Protein AF-A0A933NFA9-F1 (afdb_monomer)

Secondary structure (DSSP, 8-state):
-PPPPPPPPPP---PPPPPPPP------PPPTHHHHHHHHHHHHHHHHHHHHHTTS--S-HHHHHHHHHHHHHHHHHHHHHHHHHHHHHHHHHHHTT-TTHHHHHHHHHHHHHHHHHHHHHHHHHHHHHGGGGGGGGTSS--S-----SSHHHHHHHHHHHHHHHHTTSS---HHHHHHHHHHHHHHHHHHT-S-HHHHHHHHHHHHHHHHHHHHHHHHHHHHHHHT-------HHHHHHHHHTTS-SS-PPPTTT-TT-GGGEEE-SSTT-EEETTTEE----

Structure (mmCIF, N/CA/C/O backbone):
data_AF-A0A933NFA9-F1
#
_entry.id   AF-A0A933NFA9-F1
#
loop_
_atom_site.group_PDB
_atom_site.id
_atom_site.type_symbol
_atom_site.label_atom_id
_atom_site.label_alt_id
_atom_site.label_comp_id
_atom_site.label_asym_id
_atom_site.label_entity_id
_atom_site.label_seq_id
_atom_site.pdbx_PDB_ins_code
_atom_site.Cartn_x
_atom_site.Cartn_y
_atom_site.Cartn_z
_atom_site.occupancy
_atom_site.B_iso_or_equiv
_atom_site.auth_seq_id
_atom_site.auth_comp_id
_atom_site.auth_asym_id
_atom_site.auth_atom_id
_atom_site.pdbx_PDB_model_num
ATOM 1 N N . MET A 1 1 ? 54.898 14.656 -119.252 1.00 46.53 1 MET A N 1
ATOM 2 C CA . MET A 1 1 ? 53.783 15.535 -118.846 1.00 46.53 1 MET A CA 1
ATOM 3 C C . MET A 1 1 ? 52.728 14.610 -118.291 1.00 46.53 1 MET A C 1
ATOM 5 O O . MET A 1 1 ? 52.046 13.959 -119.070 1.00 46.53 1 MET A O 1
ATOM 9 N N . ASP A 1 2 ? 52.704 14.464 -116.972 1.00 43.00 2 ASP A N 1
ATOM 10 C CA . ASP A 1 2 ? 51.826 13.504 -116.308 1.00 43.00 2 ASP A CA 1
ATOM 11 C C . ASP A 1 2 ? 50.454 14.140 -116.039 1.00 43.00 2 ASP A C 1
ATOM 13 O O . ASP A 1 2 ? 50.391 15.330 -115.708 1.00 43.00 2 ASP A O 1
ATOM 17 N N . PRO A 1 3 ? 49.348 13.395 -116.210 1.00 61.38 3 PRO A N 1
ATOM 18 C CA . PRO A 1 3 ? 48.008 13.933 -116.031 1.00 61.38 3 PRO A CA 1
ATOM 19 C C . PRO A 1 3 ? 47.692 14.131 -114.543 1.00 61.38 3 PRO A C 1
ATOM 21 O O . PRO A 1 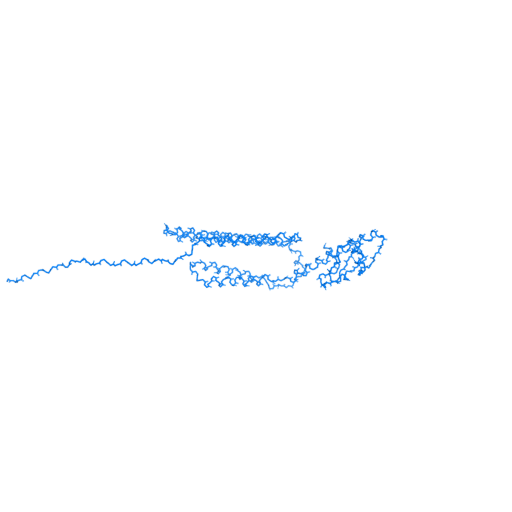3 ? 47.759 13.205 -113.737 1.00 61.38 3 PRO A O 1
ATOM 24 N N . VAL A 1 4 ? 47.318 15.362 -114.191 1.00 65.62 4 VAL A N 1
ATOM 25 C CA . VAL A 1 4 ? 46.834 15.747 -112.860 1.00 65.62 4 VAL A CA 1
ATOM 26 C C . VAL A 1 4 ? 45.446 15.139 -112.640 1.00 65.62 4 VAL A C 1
ATOM 28 O O . VAL A 1 4 ? 44.505 15.440 -113.374 1.00 65.62 4 VAL A O 1
ATOM 31 N N . ALA A 1 5 ? 45.327 14.271 -111.634 1.00 66.62 5 ALA A N 1
ATOM 32 C CA . ALA A 1 5 ? 44.065 13.662 -111.227 1.00 66.62 5 ALA A CA 1
ATOM 33 C C . ALA A 1 5 ? 43.120 14.700 -110.577 1.00 66.62 5 ALA A C 1
ATOM 35 O O . ALA A 1 5 ? 43.588 15.580 -109.848 1.00 66.62 5 ALA A O 1
ATOM 36 N N . PRO A 1 6 ? 41.797 14.614 -110.812 1.00 64.75 6 PRO A N 1
ATOM 37 C CA . PRO A 1 6 ? 40.830 15.553 -110.253 1.00 64.75 6 PRO A CA 1
ATOM 38 C C . PRO A 1 6 ? 40.635 15.337 -108.745 1.00 64.75 6 PRO A C 1
ATOM 40 O O . PRO A 1 6 ? 40.510 14.210 -108.271 1.00 64.75 6 PRO A O 1
ATOM 43 N N . ALA A 1 7 ? 40.603 16.443 -107.999 1.00 66.81 7 ALA A N 1
ATOM 44 C CA . ALA A 1 7 ? 40.438 16.463 -106.550 1.00 66.81 7 ALA A CA 1
ATOM 45 C C . ALA A 1 7 ? 39.035 15.996 -106.118 1.00 66.81 7 ALA A C 1
ATOM 47 O O . ALA A 1 7 ? 38.023 16.497 -106.612 1.00 66.81 7 ALA A O 1
ATOM 48 N N . GLU A 1 8 ? 38.988 15.070 -105.158 1.00 67.00 8 GLU A N 1
ATOM 49 C CA . GLU A 1 8 ? 37.753 14.599 -104.527 1.00 67.00 8 GLU A CA 1
ATOM 50 C C . GLU A 1 8 ? 37.075 15.702 -103.685 1.00 67.00 8 GLU A C 1
ATOM 52 O O . GLU A 1 8 ? 37.744 16.409 -102.920 1.00 67.00 8 GLU A O 1
ATOM 57 N N . PRO A 1 9 ? 35.739 15.848 -103.765 1.00 68.81 9 PRO A N 1
ATOM 58 C CA . PRO A 1 9 ? 34.995 16.788 -102.935 1.00 68.81 9 PRO A CA 1
ATOM 59 C C . PRO A 1 9 ? 34.871 16.296 -101.483 1.00 68.81 9 PRO A C 1
ATOM 61 O O . PRO A 1 9 ? 34.444 15.174 -101.212 1.00 68.81 9 PRO A O 1
ATOM 64 N N . LYS A 1 10 ? 35.201 17.177 -100.526 1.00 64.75 10 LYS A N 1
ATOM 65 C CA . LYS A 1 10 ? 35.044 16.934 -99.082 1.00 64.75 10 LYS A CA 1
ATOM 66 C C . LYS A 1 10 ? 33.566 16.714 -98.707 1.00 64.75 10 LYS A C 1
ATOM 68 O O . LYS A 1 10 ? 32.737 17.560 -99.045 1.00 64.75 10 LYS A O 1
ATOM 73 N N . PRO A 1 11 ? 33.231 15.665 -97.933 1.00 61.06 11 PRO A N 1
ATOM 74 C CA . PRO A 1 11 ? 31.869 15.435 -97.466 1.00 61.06 11 PRO A CA 1
ATOM 75 C C . PRO A 1 11 ? 31.457 16.478 -96.414 1.00 61.06 11 PRO A C 1
ATOM 77 O O . PRO A 1 11 ? 32.121 16.664 -95.392 1.00 61.06 11 PRO A O 1
ATOM 80 N N . SER A 1 12 ? 30.334 17.155 -96.656 1.00 61.06 12 SER A N 1
ATOM 81 C CA . SER A 1 12 ? 29.688 18.071 -95.715 1.00 61.06 12 SER A CA 1
ATOM 82 C C . SER A 1 12 ? 29.035 17.284 -94.573 1.00 61.06 12 SER A C 1
ATOM 84 O O . SER A 1 12 ? 27.956 16.711 -94.725 1.00 61.06 12 SER A O 1
ATOM 86 N N . GLY A 1 13 ? 29.708 17.236 -93.422 1.00 56.34 13 GLY A N 1
ATOM 87 C CA . GLY A 1 13 ? 29.230 16.563 -92.216 1.00 56.34 13 GLY A CA 1
ATOM 88 C C . GLY A 1 13 ? 28.161 17.366 -91.477 1.00 56.34 13 GLY A C 1
ATOM 89 O O . GLY A 1 13 ? 28.482 18.158 -90.594 1.00 56.34 13 GLY A O 1
ATOM 90 N N . HIS A 1 14 ? 26.889 17.126 -91.789 1.00 58.56 14 HIS A N 1
ATOM 91 C CA . HIS A 1 14 ? 25.757 17.454 -90.917 1.00 58.56 14 HIS A CA 1
ATOM 92 C C . HIS A 1 14 ? 24.973 16.171 -90.637 1.00 58.56 14 HIS A C 1
ATOM 94 O O . HIS A 1 14 ? 24.072 15.789 -91.376 1.00 58.56 14 HIS A O 1
ATOM 100 N N . GLY A 1 15 ? 25.381 15.471 -89.575 1.00 70.06 15 GLY A N 1
ATOM 101 C CA . GLY A 1 15 ? 24.633 14.337 -89.043 1.00 70.06 15 GLY A CA 1
ATOM 102 C C . GLY A 1 15 ? 23.348 14.804 -88.341 1.00 70.06 15 GLY A C 1
ATOM 103 O O . GLY A 1 15 ? 23.328 15.902 -87.778 1.00 70.06 15 GLY A O 1
ATOM 104 N N . PRO A 1 16 ? 22.274 13.997 -88.364 1.00 72.06 16 PRO A N 1
ATOM 105 C CA . PRO A 1 16 ? 21.002 14.347 -87.744 1.00 72.06 16 PRO A CA 1
ATOM 106 C C . PRO A 1 16 ? 21.140 14.494 -86.216 1.00 72.06 16 PRO A C 1
ATOM 108 O O . PRO A 1 16 ? 21.909 13.756 -85.593 1.00 72.06 16 PRO A O 1
ATOM 111 N N . PRO A 1 17 ? 20.398 15.426 -85.588 1.00 69.25 17 PRO A N 1
ATOM 112 C CA . PRO A 1 17 ? 20.471 15.655 -84.151 1.00 69.25 17 PRO A CA 1
ATOM 113 C C . PRO A 1 17 ? 20.031 14.401 -83.388 1.00 69.25 17 PRO A C 1
ATOM 115 O O . PRO A 1 17 ? 18.912 13.915 -83.544 1.00 69.25 17 PRO A O 1
ATOM 118 N N . THR A 1 18 ? 20.918 13.878 -82.543 1.00 73.88 18 THR A N 1
ATOM 119 C CA . THR A 1 18 ? 20.626 12.729 -81.682 1.00 73.88 18 THR A CA 1
ATOM 120 C C . THR A 1 18 ? 19.510 13.071 -80.685 1.00 73.88 18 THR A C 1
ATOM 122 O O . THR A 1 18 ? 19.574 14.136 -80.057 1.00 73.88 18 THR A O 1
ATOM 125 N N . PRO A 1 19 ? 18.510 12.192 -80.490 1.00 69.94 19 PRO A N 1
ATOM 126 C CA . PRO A 1 19 ? 17.401 12.443 -79.577 1.00 69.94 19 PRO A CA 1
ATOM 127 C C . PRO A 1 19 ? 17.905 12.596 -78.137 1.00 69.94 19 PRO A C 1
ATOM 129 O O . PRO A 1 19 ? 18.641 11.752 -77.622 1.00 69.94 19 PRO A O 1
ATOM 132 N N . LYS A 1 20 ? 17.509 13.696 -77.481 1.00 71.38 20 LYS A N 1
ATOM 133 C CA . LYS A 1 20 ? 17.811 13.941 -76.064 1.00 71.38 20 LYS A CA 1
ATOM 134 C C . LYS A 1 20 ? 17.232 12.799 -75.214 1.00 71.38 20 LYS A C 1
ATOM 136 O O . LYS A 1 20 ? 16.055 12.476 -75.381 1.00 71.38 20 LYS A O 1
ATOM 141 N N . PRO A 1 21 ? 18.016 12.209 -74.293 1.00 72.50 21 PRO A N 1
ATOM 142 C CA . PRO A 1 21 ? 17.531 11.130 -73.443 1.00 72.50 21 PRO A CA 1
ATOM 143 C C . PRO A 1 21 ? 16.378 11.619 -72.550 1.00 72.50 21 PRO A C 1
ATOM 145 O O . PRO A 1 21 ? 16.394 12.773 -72.105 1.00 72.50 21 PRO A O 1
ATOM 148 N N . PRO A 1 22 ? 15.379 10.762 -72.270 1.00 67.62 22 PRO A N 1
ATOM 149 C CA . PRO A 1 22 ? 14.235 11.129 -71.450 1.00 67.62 22 PRO A CA 1
ATOM 150 C C . PRO A 1 22 ? 14.693 11.511 -70.040 1.00 67.62 22 PRO A C 1
ATOM 152 O O . PRO A 1 22 ? 15.444 10.785 -69.384 1.00 67.62 22 PRO A O 1
ATOM 155 N N . VAL A 1 23 ? 14.226 12.671 -69.575 1.00 71.69 23 VAL A N 1
ATOM 156 C CA . VAL A 1 23 ? 14.456 13.162 -68.216 1.00 71.69 23 VAL A CA 1
ATOM 157 C C . VAL A 1 23 ? 13.803 12.176 -67.248 1.00 71.69 23 VAL A C 1
ATOM 159 O O . VAL A 1 23 ? 12.582 12.124 -67.128 1.00 71.69 23 VAL A O 1
ATOM 162 N N . ARG A 1 24 ? 14.622 11.357 -66.578 1.00 56.59 24 ARG A N 1
ATOM 163 C CA . ARG A 1 24 ? 14.181 10.443 -65.517 1.00 56.59 24 ARG A CA 1
ATOM 164 C C . ARG A 1 24 ? 13.560 11.273 -64.390 1.00 56.59 24 ARG A C 1
ATOM 166 O O . ARG A 1 24 ? 14.277 11.922 -63.631 1.00 56.59 24 ARG A O 1
ATOM 173 N N . SER A 1 25 ? 12.235 11.242 -64.271 1.00 63.16 25 SER A N 1
ATOM 174 C CA . SER A 1 25 ? 11.530 11.694 -63.073 1.00 63.16 25 SER A CA 1
ATOM 175 C C . SER A 1 25 ? 11.968 10.802 -61.911 1.00 63.16 25 SER A C 1
ATOM 177 O O . SER A 1 25 ? 11.643 9.615 -61.875 1.00 63.16 25 SER A O 1
ATOM 179 N N . GLY A 1 26 ? 12.787 11.352 -61.013 1.00 62.91 26 GLY A N 1
ATOM 180 C CA . GLY A 1 26 ? 13.272 10.641 -59.834 1.00 62.91 26 GLY A CA 1
ATOM 181 C C . GLY A 1 26 ? 12.118 10.166 -58.941 1.00 62.91 26 GLY A C 1
ATOM 182 O O . GLY A 1 26 ? 11.038 10.763 -58.976 1.00 62.91 26 GLY A O 1
ATOM 183 N N . PRO A 1 27 ? 12.328 9.096 -58.153 1.00 53.72 27 PRO A N 1
ATOM 184 C CA . PRO A 1 27 ? 11.304 8.536 -57.279 1.00 53.72 27 PRO A CA 1
ATOM 185 C C . PRO A 1 27 ? 10.760 9.629 -56.359 1.00 53.72 27 PRO A C 1
ATOM 187 O O . PRO A 1 27 ? 11.531 10.352 -55.725 1.00 53.72 27 PRO A O 1
ATOM 190 N N . GLY A 1 28 ? 9.431 9.766 -56.331 1.00 55.41 28 GLY A N 1
ATOM 191 C CA . GLY A 1 28 ? 8.715 10.737 -55.511 1.00 55.41 28 GLY A CA 1
ATOM 192 C C . GLY A 1 28 ? 9.030 10.525 -54.036 1.00 55.41 28 GLY A C 1
ATOM 193 O O . GLY A 1 28 ? 8.391 9.720 -53.365 1.00 55.41 28 GLY A O 1
ATOM 194 N N . GLY A 1 29 ? 10.052 11.227 -53.548 1.00 58.88 29 GLY A N 1
ATOM 195 C CA . GLY A 1 29 ? 10.434 11.222 -52.148 1.00 58.88 29 GLY A CA 1
ATOM 196 C C . GLY A 1 29 ? 9.268 11.714 -51.303 1.00 58.88 29 GLY A C 1
ATOM 197 O O . GLY A 1 29 ? 8.664 12.747 -51.600 1.00 58.88 29 GLY A O 1
ATOM 198 N N . MET A 1 30 ? 8.951 10.960 -50.255 1.00 59.38 30 MET A N 1
ATOM 199 C CA . MET A 1 30 ? 7.909 11.311 -49.300 1.00 59.38 30 MET A CA 1
ATOM 200 C C . MET A 1 30 ? 8.148 12.749 -48.795 1.00 59.38 30 MET A C 1
ATOM 202 O O . MET A 1 30 ? 9.282 13.078 -48.427 1.00 59.38 30 MET A O 1
ATOM 206 N N . PRO A 1 31 ? 7.139 13.642 -48.800 1.00 73.31 31 PRO A N 1
ATOM 207 C CA . PRO A 1 31 ? 7.370 15.037 -48.463 1.00 73.31 31 PRO A CA 1
ATOM 208 C C . PRO A 1 31 ? 7.790 15.142 -46.996 1.00 73.31 31 PRO A C 1
ATOM 210 O O . PRO A 1 31 ? 6.994 14.857 -46.105 1.00 73.31 31 PRO A O 1
ATOM 213 N N . TRP A 1 32 ? 9.017 15.602 -46.743 1.00 64.50 32 TRP A N 1
ATOM 214 C CA . TRP A 1 32 ? 9.630 15.785 -45.415 1.00 64.50 32 TRP A CA 1
ATOM 215 C C . TRP A 1 32 ? 8.748 16.498 -44.378 1.00 64.50 32 TRP A C 1
ATOM 217 O O . TRP A 1 32 ? 8.927 16.319 -43.176 1.00 64.50 32 TRP A O 1
ATOM 227 N N . ARG A 1 33 ? 7.752 17.266 -44.834 1.00 70.44 33 ARG A N 1
ATOM 228 C CA . ARG A 1 33 ? 6.737 17.895 -43.981 1.00 70.44 33 ARG A CA 1
ATOM 229 C C . ARG A 1 33 ? 5.960 16.864 -43.150 1.00 70.44 33 ARG A C 1
ATOM 231 O O . ARG A 1 33 ? 5.641 17.153 -42.005 1.00 70.44 33 ARG A O 1
ATOM 238 N N . TRP A 1 34 ? 5.718 15.662 -43.674 1.00 74.44 34 TRP A N 1
ATOM 239 C CA . TRP A 1 34 ? 4.998 14.597 -42.965 1.00 74.44 34 TRP A CA 1
ATOM 240 C C . TRP A 1 34 ? 5.790 14.002 -41.796 1.00 74.44 34 TRP A C 1
ATOM 242 O O . TRP A 1 34 ? 5.206 13.734 -40.749 1.00 74.44 34 TRP A O 1
ATOM 252 N N . LEU A 1 35 ? 7.117 13.868 -41.923 1.00 73.81 35 LEU A N 1
ATOM 253 C CA . LEU A 1 35 ? 7.967 13.404 -40.818 1.00 73.81 35 LEU A CA 1
ATOM 254 C C . LEU A 1 35 ? 7.964 14.385 -39.638 1.00 73.81 35 LEU A C 1
ATOM 256 O O . LEU A 1 35 ? 7.940 13.951 -38.489 1.00 73.81 35 LEU A O 1
ATOM 260 N N . GLY A 1 36 ? 7.932 15.694 -39.911 1.00 77.81 36 GLY A N 1
ATOM 261 C CA . GLY A 1 36 ? 7.840 16.715 -38.863 1.00 77.81 36 GLY A CA 1
ATOM 262 C C . GLY A 1 36 ? 6.542 16.620 -38.055 1.00 77.81 36 GLY A C 1
ATOM 263 O O . GLY A 1 36 ? 6.576 16.659 -36.827 1.00 77.81 36 GLY A O 1
ATOM 264 N N . TRP A 1 37 ? 5.405 16.424 -38.730 1.00 76.88 37 TRP A N 1
ATOM 265 C CA . TRP A 1 37 ? 4.106 16.252 -38.067 1.00 76.88 37 TRP A CA 1
ATOM 266 C C . TRP A 1 37 ? 4.025 14.962 -37.248 1.00 76.88 37 TRP A C 1
ATOM 268 O O . TRP A 1 37 ? 3.514 14.987 -36.129 1.00 76.88 37 TRP A O 1
ATOM 278 N N . LEU A 1 38 ? 4.570 13.854 -37.759 1.00 73.31 38 LEU A N 1
ATOM 279 C CA . LEU A 1 38 ? 4.609 12.586 -37.027 1.00 73.31 38 LEU A CA 1
ATOM 280 C C . LEU A 1 38 ? 5.444 12.705 -35.740 1.00 73.31 38 LEU A C 1
ATOM 282 O O . LEU A 1 38 ? 5.046 12.200 -34.692 1.00 73.31 38 LEU A O 1
ATOM 286 N N . TRP A 1 39 ? 6.574 13.415 -35.803 1.00 77.88 39 TRP A N 1
ATOM 287 C CA . TRP A 1 39 ? 7.438 13.641 -34.645 1.00 77.88 39 TRP A CA 1
ATOM 288 C C . TRP A 1 39 ? 6.776 14.551 -33.601 1.00 77.88 39 TRP A C 1
ATOM 290 O O . TRP A 1 39 ? 6.804 14.244 -32.411 1.00 77.88 39 TRP A O 1
ATOM 300 N N . LEU A 1 40 ? 6.105 15.622 -34.038 1.00 77.31 40 LEU A N 1
ATOM 301 C CA . LEU A 1 40 ? 5.343 16.503 -33.148 1.00 77.31 40 LEU A CA 1
ATOM 302 C C . LEU A 1 40 ? 4.219 15.745 -32.424 1.00 77.31 40 LEU A C 1
ATOM 304 O O . LEU A 1 40 ? 4.052 15.903 -31.217 1.00 77.31 40 LEU A O 1
ATOM 308 N N . LEU A 1 41 ? 3.487 14.882 -33.136 1.00 73.25 41 LEU A N 1
ATOM 309 C CA . LEU A 1 41 ? 2.452 14.033 -32.538 1.00 73.25 41 LEU A CA 1
ATOM 310 C C . LEU A 1 41 ? 3.034 13.051 -31.516 1.00 73.25 41 LEU A C 1
ATOM 312 O O . LEU A 1 41 ? 2.439 12.869 -30.456 1.00 73.25 41 LEU A O 1
ATOM 316 N N . LEU A 1 42 ? 4.207 12.468 -31.788 1.00 77.69 42 LEU A N 1
ATOM 317 C CA . LEU A 1 42 ? 4.902 11.591 -30.842 1.00 77.69 42 LEU A CA 1
ATOM 318 C C . LEU A 1 42 ? 5.271 12.340 -29.551 1.00 77.69 42 LEU A C 1
ATOM 320 O O . LEU A 1 42 ? 5.013 11.839 -28.459 1.00 77.69 42 LEU A O 1
ATOM 324 N N . VAL A 1 43 ? 5.816 13.557 -29.663 1.00 76.00 43 VAL A N 1
ATOM 325 C CA . VAL A 1 43 ? 6.152 14.394 -28.499 1.00 76.00 43 VAL A CA 1
ATOM 326 C C . VAL A 1 43 ? 4.903 14.754 -27.703 1.00 76.00 43 VAL A C 1
ATOM 328 O O . VAL A 1 43 ? 4.898 14.596 -26.484 1.00 76.00 43 VAL A O 1
ATOM 331 N N . ILE A 1 44 ? 3.825 15.173 -28.370 1.00 73.00 44 ILE A N 1
ATOM 332 C CA . ILE A 1 44 ? 2.553 15.489 -27.705 1.00 73.00 44 ILE A CA 1
ATOM 333 C C . ILE A 1 44 ? 1.996 14.255 -26.988 1.00 73.00 44 ILE A C 1
ATOM 335 O O . ILE A 1 44 ? 1.511 14.375 -25.867 1.00 73.00 44 ILE A O 1
ATOM 339 N N . PHE A 1 45 ? 2.091 13.068 -27.588 1.00 72.31 45 PHE A N 1
ATOM 340 C CA . PHE A 1 45 ? 1.590 11.836 -26.981 1.00 72.31 45 PHE A CA 1
ATOM 341 C C . PHE A 1 45 ? 2.419 11.410 -25.760 1.00 72.31 45 PHE A C 1
ATOM 343 O O . PHE A 1 45 ? 1.850 11.048 -24.732 1.00 72.31 45 PHE A O 1
ATOM 350 N N . VAL A 1 46 ? 3.751 11.511 -25.832 1.00 73.56 46 VAL A N 1
ATOM 351 C CA . VAL A 1 46 ? 4.654 11.182 -24.714 1.00 73.56 46 VAL A CA 1
ATOM 352 C C . VAL A 1 46 ? 4.494 12.182 -23.564 1.00 73.56 46 VAL A C 1
ATOM 354 O O . VAL A 1 46 ? 4.330 11.777 -22.413 1.00 73.56 46 VAL A O 1
ATOM 357 N N . VAL A 1 47 ? 4.479 13.483 -23.862 1.00 71.44 47 VAL A N 1
ATOM 358 C CA . VAL A 1 47 ? 4.343 14.542 -22.848 1.00 71.44 47 VAL A CA 1
ATOM 359 C C . VAL A 1 47 ? 2.926 14.566 -22.266 1.00 71.44 47 VAL A C 1
ATOM 361 O O . VAL A 1 47 ? 2.753 14.600 -21.047 1.00 71.44 47 VAL A O 1
ATOM 364 N N . GLY A 1 48 ? 1.901 14.481 -23.115 1.00 69.25 48 GLY A N 1
ATOM 365 C CA . GLY A 1 48 ? 0.497 14.474 -22.704 1.00 69.25 48 GLY A CA 1
ATOM 366 C C . GLY A 1 48 ? 0.099 13.213 -21.932 1.00 69.25 48 GLY A C 1
ATOM 367 O O . GLY A 1 48 ? -0.639 13.303 -20.950 1.00 69.25 48 GLY A O 1
ATOM 368 N N . GLY A 1 49 ? 0.625 12.046 -22.320 1.00 67.75 49 GLY A N 1
ATOM 369 C CA . GLY A 1 49 ? 0.424 10.789 -21.596 1.00 67.75 49 GLY A CA 1
ATOM 370 C C . GLY A 1 49 ? 1.054 10.805 -20.202 1.00 67.75 49 GLY A C 1
ATOM 371 O O . GLY A 1 49 ? 0.423 10.365 -19.241 1.00 67.75 49 GLY A O 1
ATOM 372 N N . GLY A 1 50 ? 2.253 11.386 -20.067 1.00 58.22 50 GLY A N 1
ATOM 373 C CA . GLY A 1 50 ? 2.918 11.566 -18.773 1.00 58.22 50 GLY A CA 1
ATOM 374 C C . GLY A 1 50 ? 2.142 12.477 -17.822 1.00 58.22 50 GLY A C 1
ATOM 375 O O . GLY A 1 50 ? 1.922 12.120 -16.666 1.00 58.22 50 GLY A O 1
ATOM 376 N N . LEU A 1 51 ? 1.653 13.616 -18.321 1.00 56.66 51 LEU A N 1
ATOM 377 C CA . LEU A 1 51 ? 0.884 14.582 -17.526 1.00 56.66 51 LEU A CA 1
ATOM 378 C C . LEU A 1 51 ? -0.445 14.010 -17.012 1.00 56.66 51 LEU A C 1
ATOM 380 O O . LEU A 1 51 ? -0.847 14.314 -15.890 1.00 56.66 51 LEU A O 1
ATOM 384 N N . ARG A 1 52 ? -1.112 13.148 -17.789 1.00 58.62 52 ARG A N 1
ATOM 385 C CA . ARG A 1 52 ? -2.399 12.554 -17.389 1.00 58.62 52 ARG A CA 1
ATOM 386 C C . ARG A 1 52 ? -2.253 11.530 -16.260 1.00 58.62 52 ARG A C 1
ATOM 388 O O . ARG A 1 52 ? -3.133 11.444 -15.412 1.00 58.62 52 ARG A O 1
ATOM 395 N N . CYS A 1 53 ? -1.127 10.820 -16.191 1.00 52.28 53 CYS A N 1
ATOM 396 C CA . CYS A 1 53 ? -0.827 9.904 -15.085 1.00 52.28 53 CYS A CA 1
ATOM 397 C C . CYS A 1 53 ? -0.512 10.625 -13.761 1.00 52.28 53 CYS A C 1
ATOM 399 O O . CYS A 1 53 ? -0.691 10.031 -12.700 1.00 52.28 53 CYS A O 1
ATOM 401 N N . MET A 1 54 ? -0.092 11.896 -13.798 1.00 53.94 54 MET A N 1
ATOM 402 C CA . MET A 1 54 ? 0.204 12.680 -12.589 1.00 53.94 54 MET A CA 1
ATOM 403 C C . MET A 1 54 ? -1.048 13.228 -11.882 1.00 53.94 54 MET A C 1
ATOM 405 O O . MET A 1 54 ? -0.964 13.657 -10.734 1.00 53.94 54 MET A O 1
ATOM 409 N N . GLY A 1 55 ? -2.216 13.215 -12.534 1.00 49.34 55 GLY A N 1
ATOM 410 C CA . GLY A 1 55 ? -3.437 13.817 -11.989 1.00 49.34 55 GLY A CA 1
ATOM 411 C C . GLY A 1 55 ? -4.113 13.034 -10.858 1.00 49.34 55 GLY A C 1
ATOM 412 O O . GLY A 1 55 ? -4.888 13.624 -10.111 1.00 49.34 55 GLY A O 1
ATOM 413 N N . GLU A 1 56 ? -3.832 11.735 -10.701 1.00 48.19 56 GLU A N 1
ATOM 414 C CA . GLU A 1 56 ? -4.745 10.837 -9.969 1.00 48.19 56 GLU A CA 1
ATOM 415 C C . GLU A 1 56 ? -4.155 10.138 -8.728 1.00 48.19 56 GLU A C 1
ATOM 417 O O . GLU A 1 56 ? -4.841 9.348 -8.084 1.00 48.19 56 GLU A O 1
ATOM 422 N N . ARG A 1 57 ? -2.908 10.423 -8.320 1.00 46.38 57 ARG A N 1
ATOM 423 C CA . ARG A 1 57 ? -2.341 9.878 -7.064 1.00 46.38 57 ARG A CA 1
ATOM 424 C C . ARG A 1 57 ? -1.445 10.884 -6.347 1.00 46.38 57 ARG A C 1
ATOM 426 O O . ARG A 1 57 ? -0.304 11.079 -6.739 1.00 46.38 57 ARG A O 1
ATOM 433 N N . ARG A 1 58 ? -1.949 11.482 -5.263 1.00 48.03 58 ARG A N 1
ATOM 434 C CA . ARG A 1 58 ? -1.265 12.525 -4.469 1.00 48.03 58 ARG A CA 1
ATOM 435 C C . ARG A 1 58 ? -0.560 12.052 -3.186 1.00 48.03 58 ARG A C 1
ATOM 437 O O . ARG A 1 58 ? -0.171 12.895 -2.390 1.00 48.03 58 ARG A O 1
ATOM 444 N N . GLU A 1 59 ? -0.363 10.752 -2.950 1.00 48.19 59 GLU A N 1
ATOM 445 C CA . GLU A 1 59 ? 0.073 10.281 -1.612 1.00 48.19 59 GLU A CA 1
ATOM 446 C C . GLU A 1 59 ? 1.450 9.588 -1.520 1.00 48.19 59 GLU A C 1
ATOM 448 O O . GLU A 1 59 ? 1.798 9.046 -0.469 1.00 48.19 59 GLU A O 1
ATOM 453 N N . HIS A 1 60 ? 2.306 9.633 -2.550 1.00 49.97 60 HIS A N 1
ATOM 454 C CA . HIS A 1 60 ? 3.659 9.046 -2.475 1.00 49.97 60 HIS A CA 1
ATOM 455 C C . HIS A 1 60 ? 4.771 10.007 -2.931 1.00 49.97 60 HIS A C 1
ATOM 457 O O . HIS A 1 60 ? 5.341 9.875 -4.002 1.00 49.97 60 HIS A O 1
ATOM 463 N N . VAL A 1 61 ? 5.168 10.909 -2.030 1.00 52.00 61 VAL A N 1
ATOM 464 C CA . VAL A 1 61 ? 6.165 11.984 -2.245 1.00 52.00 61 VAL A CA 1
ATOM 465 C C . VAL A 1 61 ? 7.557 11.491 -2.704 1.00 52.00 61 VAL A C 1
ATOM 467 O O . VAL A 1 61 ? 8.320 12.244 -3.298 1.00 52.00 61 VAL A O 1
ATOM 470 N N . ILE A 1 62 ? 7.910 10.219 -2.477 1.00 51.03 62 ILE A N 1
ATOM 471 C CA . ILE A 1 62 ? 9.246 9.684 -2.815 1.00 51.03 62 ILE A CA 1
ATOM 472 C C . ILE A 1 62 ? 9.328 9.184 -4.274 1.00 51.03 62 ILE A C 1
ATOM 474 O O . ILE A 1 62 ? 10.419 9.138 -4.839 1.00 51.03 62 ILE A O 1
ATOM 478 N N . SER A 1 63 ? 8.207 8.849 -4.929 1.00 57.31 63 SER A N 1
ATOM 479 C CA . SER A 1 63 ? 8.231 8.459 -6.353 1.00 57.31 63 SER A CA 1
ATOM 480 C C . SER A 1 63 ? 8.344 9.649 -7.299 1.00 57.31 63 SER A C 1
ATOM 482 O O . SER A 1 63 ? 8.832 9.491 -8.417 1.00 57.31 63 SER A O 1
ATOM 484 N N . ASP A 1 64 ? 7.939 10.834 -6.853 1.00 58.09 64 ASP A N 1
ATOM 485 C CA . ASP A 1 64 ? 7.730 11.969 -7.748 1.00 58.09 64 ASP A CA 1
ATOM 486 C C . ASP A 1 64 ? 9.054 12.604 -8.179 1.00 58.09 64 ASP A C 1
ATOM 488 O O . ASP A 1 64 ? 9.202 12.975 -9.339 1.00 58.09 64 ASP A O 1
ATOM 492 N N . ALA A 1 65 ? 10.059 12.637 -7.297 1.00 64.00 65 ALA A N 1
ATOM 493 C CA . ALA A 1 65 ? 11.390 13.150 -7.630 1.00 64.00 65 ALA A CA 1
ATOM 494 C C . ALA A 1 65 ? 12.132 12.243 -8.627 1.00 64.00 65 ALA A C 1
ATOM 496 O O . ALA A 1 65 ? 12.718 12.729 -9.592 1.00 64.00 65 ALA A O 1
ATOM 497 N N . VAL A 1 66 ? 12.065 10.920 -8.436 1.00 68.00 66 VAL A N 1
ATOM 498 C CA . VAL A 1 66 ? 12.684 9.948 -9.356 1.00 68.00 66 VAL A CA 1
ATOM 499 C C . VAL A 1 66 ? 11.972 9.967 -10.706 1.00 68.00 66 VAL A C 1
ATOM 501 O O . VAL A 1 66 ? 12.620 9.966 -11.752 1.00 68.00 66 VAL A O 1
ATOM 504 N N . PHE A 1 67 ? 10.640 10.039 -10.695 1.00 65.56 67 PHE A N 1
ATOM 505 C CA . PHE A 1 67 ? 9.856 10.122 -11.920 1.00 65.56 67 PHE A CA 1
ATOM 506 C C . PHE A 1 67 ? 10.112 11.438 -12.663 1.00 65.56 67 PHE A C 1
ATOM 508 O O . PHE A 1 67 ? 10.344 11.406 -13.868 1.00 65.56 67 PHE A O 1
ATOM 515 N N . ALA A 1 68 ? 10.167 12.574 -11.960 1.00 71.62 68 ALA A N 1
ATOM 516 C CA . ALA A 1 68 ? 10.498 13.874 -12.540 1.00 71.62 68 ALA A CA 1
ATOM 517 C C . ALA A 1 68 ? 11.916 13.903 -13.128 1.00 71.62 68 ALA A C 1
ATOM 519 O O . ALA A 1 68 ? 12.099 14.408 -14.235 1.00 71.62 68 ALA A O 1
ATOM 520 N N . ALA A 1 69 ? 12.902 13.309 -12.448 1.00 70.75 69 ALA A N 1
ATOM 521 C CA . ALA A 1 69 ? 14.267 13.198 -12.959 1.00 70.75 69 ALA A CA 1
ATOM 522 C C . ALA A 1 69 ? 14.331 12.339 -14.234 1.00 70.75 69 ALA A C 1
ATOM 524 O O . ALA A 1 69 ? 14.940 12.743 -15.226 1.00 70.75 69 ALA A O 1
ATOM 525 N N . MET A 1 70 ? 13.642 11.191 -14.257 1.00 74.69 70 MET A N 1
ATOM 526 C CA . MET A 1 70 ? 13.564 10.343 -15.452 1.00 74.69 70 MET A CA 1
ATOM 527 C C . MET A 1 70 ? 12.850 11.044 -16.612 1.00 74.69 70 MET A C 1
ATOM 529 O O . MET A 1 70 ? 13.331 11.007 -17.745 1.00 74.69 70 MET A O 1
ATOM 533 N N . PHE A 1 71 ? 11.724 11.709 -16.348 1.00 74.50 71 PHE A N 1
ATOM 534 C CA . PHE A 1 71 ? 10.973 12.429 -17.377 1.00 74.50 71 PHE A CA 1
ATOM 535 C C . PHE A 1 71 ? 11.764 13.625 -17.920 1.00 74.50 71 PHE A C 1
ATOM 537 O O . PHE A 1 71 ? 11.799 13.842 -19.132 1.00 74.50 71 PHE A O 1
ATOM 544 N N . GLY A 1 72 ? 12.457 14.355 -17.043 1.00 77.00 72 GLY A N 1
ATOM 545 C CA . GLY A 1 72 ? 13.363 15.439 -17.412 1.00 77.00 72 GLY A CA 1
ATOM 546 C C . GLY A 1 72 ? 14.494 14.959 -18.321 1.00 77.00 72 GLY A C 1
ATOM 547 O O . GLY A 1 72 ? 14.728 15.562 -19.367 1.00 77.00 72 GLY A O 1
ATOM 548 N N . ALA A 1 73 ? 15.128 13.829 -17.993 1.00 75.25 73 ALA A N 1
ATOM 549 C CA . ALA A 1 73 ? 16.175 13.231 -18.821 1.00 75.25 73 ALA A CA 1
ATOM 550 C C . ALA A 1 73 ? 15.658 12.799 -20.208 1.00 75.25 73 ALA A C 1
ATOM 552 O O . ALA A 1 73 ? 16.332 13.021 -21.216 1.00 75.25 73 ALA A O 1
ATOM 553 N N . ILE A 1 74 ? 14.444 12.240 -20.285 1.00 78.38 74 ILE A N 1
ATOM 554 C CA . ILE A 1 74 ? 13.812 11.857 -21.559 1.00 78.38 74 ILE A CA 1
ATOM 555 C C . ILE A 1 74 ? 13.514 13.095 -22.415 1.00 78.38 74 ILE A C 1
ATOM 557 O O . ILE A 1 74 ? 13.839 13.107 -23.604 1.00 78.38 74 ILE A O 1
ATOM 561 N N . ILE A 1 75 ? 12.937 14.149 -21.830 1.00 78.69 75 ILE A N 1
ATOM 562 C CA . ILE A 1 75 ? 12.638 15.399 -22.548 1.00 78.69 75 ILE A CA 1
ATOM 563 C C . ILE A 1 75 ? 13.932 16.064 -23.030 1.00 78.69 75 ILE A C 1
ATOM 565 O O . ILE A 1 75 ? 14.015 16.451 -24.196 1.00 78.69 75 ILE A O 1
ATOM 569 N N . ALA A 1 76 ? 14.958 16.149 -22.179 1.00 79.31 76 ALA A N 1
ATOM 570 C CA . ALA A 1 76 ? 16.264 16.686 -22.553 1.00 79.31 76 ALA A CA 1
ATOM 571 C C . ALA A 1 76 ? 16.889 15.894 -23.713 1.00 79.31 76 ALA A C 1
ATOM 573 O O . ALA A 1 76 ? 17.334 16.488 -24.697 1.00 79.31 76 ALA A O 1
ATOM 574 N N . GLY A 1 77 ? 16.840 14.559 -23.659 1.00 81.06 77 GLY A N 1
ATOM 575 C CA . GLY A 1 77 ? 17.313 13.694 -24.740 1.00 81.06 77 GLY A CA 1
ATOM 576 C C . GLY A 1 77 ? 16.570 13.918 -26.062 1.00 81.06 77 GLY A C 1
ATOM 577 O O . GLY A 1 77 ? 17.201 14.028 -27.116 1.00 81.06 77 GLY A O 1
ATOM 578 N N . LEU A 1 78 ? 15.240 14.054 -26.020 1.00 79.00 78 LEU A N 1
ATOM 579 C CA . LEU A 1 78 ? 14.424 14.346 -27.205 1.00 79.00 78 LEU A CA 1
ATOM 580 C C . LEU A 1 78 ? 14.720 15.734 -27.788 1.00 79.00 78 LEU A C 1
ATOM 582 O O . LEU A 1 78 ? 14.812 15.872 -29.010 1.00 79.00 78 LEU A O 1
ATOM 586 N N . LEU A 1 79 ? 14.918 16.748 -26.941 1.00 79.12 79 LEU A N 1
ATOM 587 C CA . LEU A 1 79 ? 15.290 18.095 -27.377 1.00 79.12 79 LEU A CA 1
ATOM 588 C C . LEU A 1 79 ? 16.662 18.101 -28.060 1.00 79.12 79 LEU A C 1
ATOM 590 O O . LEU A 1 79 ? 16.786 18.649 -29.158 1.00 79.12 79 LEU A O 1
ATOM 594 N N . ILE A 1 80 ? 17.661 17.428 -27.484 1.00 80.19 80 ILE A N 1
ATOM 595 C CA . ILE A 1 80 ? 18.999 17.296 -28.083 1.00 80.19 80 ILE A CA 1
ATOM 596 C C . ILE A 1 80 ? 18.916 16.597 -29.446 1.00 80.19 80 ILE A C 1
ATOM 598 O O . ILE A 1 80 ? 19.495 17.078 -30.424 1.00 80.19 80 ILE A O 1
ATOM 602 N N . LEU A 1 81 ? 18.154 15.503 -29.544 1.00 80.62 81 LEU A N 1
ATOM 603 C CA . LEU A 1 81 ? 17.971 14.780 -30.804 1.00 80.62 81 LEU A CA 1
ATOM 604 C C . LEU A 1 81 ? 17.303 15.662 -31.871 1.00 80.62 81 LEU A C 1
ATOM 606 O O . LEU A 1 81 ? 17.733 15.677 -33.026 1.00 80.62 81 LEU A O 1
ATOM 610 N N . SER A 1 82 ? 16.288 16.437 -31.485 1.00 79.94 82 SER A N 1
ATOM 611 C CA . SER A 1 82 ? 15.593 17.359 -32.390 1.00 79.94 82 SER A CA 1
ATOM 612 C C . SER A 1 82 ? 16.510 18.472 -32.910 1.00 79.94 82 SER A C 1
ATOM 614 O O . SER A 1 82 ? 16.520 18.758 -34.109 1.00 79.94 82 SER A O 1
ATOM 616 N N . ALA A 1 83 ? 17.355 19.036 -32.040 1.00 81.31 83 ALA A N 1
ATOM 617 C CA . ALA A 1 83 ? 18.329 20.055 -32.409 1.00 81.31 83 ALA A CA 1
ATOM 618 C C . ALA A 1 83 ? 19.381 19.493 -33.376 1.00 81.31 83 ALA A C 1
ATOM 620 O O . ALA A 1 83 ? 19.696 20.125 -34.386 1.00 81.31 83 ALA A O 1
ATOM 621 N N . ALA A 1 84 ? 19.873 18.275 -33.126 1.00 80.00 84 ALA A N 1
ATOM 622 C CA . ALA A 1 84 ? 20.822 17.602 -34.009 1.00 80.00 84 ALA A CA 1
ATOM 623 C C . ALA A 1 84 ? 20.239 17.359 -35.412 1.00 80.00 84 ALA A C 1
ATOM 625 O O . ALA A 1 84 ? 20.920 17.593 -36.415 1.00 80.00 84 ALA A O 1
ATOM 626 N N . LEU A 1 85 ? 18.966 16.957 -35.500 1.00 79.44 85 LEU A N 1
ATOM 627 C CA . LEU A 1 85 ? 18.270 16.780 -36.777 1.00 79.44 85 LEU A CA 1
ATOM 628 C C . LEU A 1 85 ? 18.116 18.106 -37.537 1.00 79.44 85 LEU A C 1
ATOM 630 O O . LEU A 1 85 ? 18.391 18.150 -38.738 1.00 79.44 85 LEU A O 1
ATOM 634 N N . LEU A 1 86 ? 17.742 19.194 -36.855 1.00 81.19 86 LEU A N 1
ATOM 635 C CA . LEU A 1 86 ? 17.633 20.525 -37.467 1.00 81.19 86 LEU A CA 1
ATOM 636 C C . LEU A 1 86 ? 18.983 21.032 -37.990 1.00 81.19 86 LEU A C 1
ATOM 638 O O . LEU A 1 86 ? 19.060 21.532 -39.116 1.00 81.19 86 LEU A O 1
ATOM 642 N N . ILE A 1 87 ? 20.058 20.845 -37.220 1.00 81.50 87 ILE A N 1
ATOM 643 C CA . ILE A 1 87 ? 21.423 21.190 -37.642 1.00 81.50 87 ILE A CA 1
ATOM 644 C C . ILE A 1 87 ? 21.826 20.362 -38.869 1.00 81.50 87 ILE A C 1
ATOM 646 O O . ILE A 1 87 ? 22.366 20.913 -39.829 1.00 81.50 87 ILE A O 1
ATOM 650 N N . GLY A 1 88 ? 21.514 19.062 -38.886 1.00 78.69 88 GLY A N 1
ATOM 651 C CA . GLY A 1 88 ? 21.751 18.193 -40.039 1.00 78.69 88 GLY A CA 1
ATOM 652 C C . GLY A 1 88 ? 21.029 18.678 -41.302 1.00 78.69 88 GLY A C 1
ATOM 653 O O . GLY A 1 88 ? 21.635 18.755 -42.376 1.00 78.69 88 GLY A O 1
ATOM 654 N N . GLN A 1 89 ? 19.764 19.089 -41.178 1.00 77.38 89 GLN A N 1
ATOM 655 C CA . GLN A 1 89 ? 18.998 19.643 -42.298 1.00 77.38 89 GLN A CA 1
ATOM 656 C C . GLN A 1 89 ? 19.588 20.966 -42.801 1.00 77.38 89 GLN A C 1
ATOM 658 O O . GLN A 1 89 ? 19.844 21.101 -44.002 1.00 77.38 89 GLN A O 1
ATOM 663 N N . ALA A 1 90 ? 19.900 21.905 -41.905 1.00 73.69 90 ALA A N 1
ATOM 664 C CA . ALA A 1 90 ? 20.540 23.170 -42.268 1.00 73.69 90 ALA A CA 1
ATOM 665 C C . ALA A 1 90 ? 21.892 22.945 -42.968 1.00 73.69 90 ALA A C 1
ATOM 667 O O . ALA A 1 90 ? 22.195 23.568 -43.990 1.00 73.69 90 ALA A O 1
ATOM 668 N N . ALA A 1 91 ? 22.679 21.985 -42.483 1.00 69.81 91 ALA A N 1
ATOM 669 C CA . ALA A 1 91 ? 23.957 21.637 -43.076 1.00 69.81 91 ALA A CA 1
ATOM 670 C C . ALA A 1 91 ? 23.826 21.013 -44.474 1.00 69.81 91 ALA A C 1
ATOM 672 O O . ALA A 1 91 ? 24.610 21.339 -45.367 1.00 69.81 91 ALA A O 1
ATOM 673 N N . THR A 1 92 ? 22.831 20.149 -44.709 1.00 73.75 92 THR A N 1
ATOM 674 C CA . THR A 1 92 ? 22.573 19.612 -46.061 1.00 73.75 92 THR A CA 1
ATOM 675 C C . THR A 1 92 ? 22.125 20.690 -47.048 1.00 73.75 92 THR A C 1
ATOM 677 O O . THR A 1 92 ? 22.507 20.627 -48.221 1.00 73.75 92 THR A O 1
ATOM 680 N N . ALA A 1 93 ? 21.396 21.712 -46.588 1.00 72.62 93 ALA A N 1
ATOM 681 C CA . ALA A 1 93 ? 21.046 22.875 -47.401 1.00 72.62 93 ALA A CA 1
ATOM 682 C C . ALA A 1 93 ? 22.284 23.726 -47.747 1.00 72.62 93 ALA A C 1
ATOM 684 O O . ALA A 1 93 ? 22.470 24.107 -48.905 1.00 72.62 93 ALA A O 1
ATOM 685 N N . LEU A 1 94 ? 23.179 23.951 -46.778 1.00 65.94 94 LEU A N 1
ATOM 686 C CA . LEU A 1 94 ? 24.438 24.687 -46.967 1.00 65.94 94 LEU A CA 1
ATOM 687 C C . LEU A 1 94 ? 25.443 23.944 -47.860 1.00 65.94 94 LEU A C 1
ATOM 689 O O . LEU A 1 94 ? 26.158 24.572 -48.644 1.00 65.94 94 LEU A O 1
ATOM 693 N N . ARG A 1 95 ? 25.463 22.606 -47.819 1.00 66.19 95 ARG A N 1
ATOM 694 C CA . ARG A 1 95 ? 26.368 21.770 -48.630 1.00 66.19 95 ARG A CA 1
ATOM 695 C C . ARG A 1 95 ? 26.180 21.961 -50.137 1.00 66.19 95 ARG A C 1
ATOM 697 O O . ARG A 1 95 ? 27.116 21.722 -50.892 1.00 66.19 95 ARG A O 1
ATOM 704 N N . ARG A 1 96 ? 25.004 22.418 -50.578 1.00 67.19 96 ARG A N 1
ATOM 705 C CA . ARG A 1 96 ? 24.731 22.710 -51.995 1.00 67.19 96 ARG A CA 1
ATOM 706 C C . ARG A 1 96 ? 2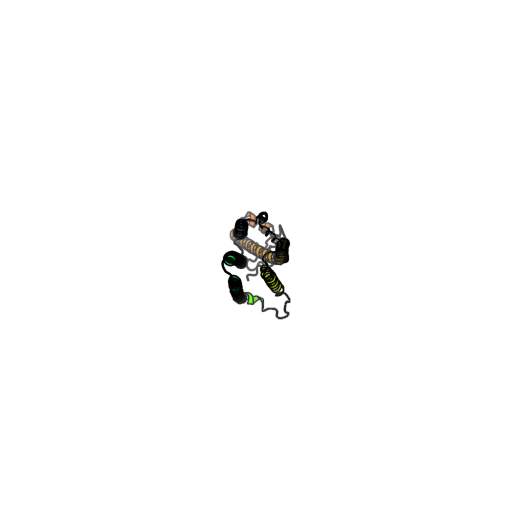5.315 24.046 -52.470 1.00 67.19 96 ARG A C 1
ATOM 708 O O . ARG A 1 96 ? 25.275 24.304 -53.666 1.00 67.19 96 ARG A O 1
ATOM 715 N N . ARG A 1 97 ? 25.837 24.892 -51.569 1.00 66.56 97 ARG A N 1
ATOM 716 C CA . ARG A 1 97 ? 26.279 26.260 -51.897 1.00 66.56 97 ARG A CA 1
ATOM 717 C C . ARG A 1 97 ? 27.780 26.529 -51.747 1.00 66.56 97 ARG A C 1
ATOM 719 O O . ARG A 1 97 ? 28.221 27.548 -52.261 1.00 66.56 97 ARG A O 1
ATOM 726 N N . ALA A 1 98 ? 28.581 25.667 -51.106 1.00 56.12 98 ALA A N 1
ATOM 727 C CA . ALA A 1 98 ? 30.014 25.949 -50.925 1.00 56.12 98 ALA A CA 1
ATOM 728 C C . ALA A 1 98 ? 30.922 24.695 -50.875 1.00 56.12 98 ALA A C 1
ATOM 730 O O . ALA A 1 98 ? 30.613 23.741 -50.154 1.00 56.12 98 ALA A O 1
ATOM 731 N N . PRO A 1 99 ? 32.097 24.705 -51.545 1.00 63.38 99 PRO A N 1
ATOM 732 C CA . PRO A 1 99 ? 33.045 23.580 -51.562 1.00 63.38 99 PRO A CA 1
ATOM 733 C C . PRO A 1 99 ? 33.786 23.346 -50.228 1.00 63.38 99 PRO A C 1
ATOM 735 O O . PRO A 1 99 ? 34.360 22.279 -50.018 1.00 63.38 99 PRO A O 1
ATOM 738 N N . TRP A 1 100 ? 33.714 24.285 -49.279 1.00 60.78 100 TRP A N 1
ATOM 739 C CA . TRP A 1 100 ? 34.378 24.200 -47.967 1.00 60.78 100 TRP A CA 1
ATOM 740 C C . TRP A 1 100 ? 33.601 23.383 -46.911 1.00 60.78 100 TRP A C 1
ATOM 742 O O . TRP A 1 100 ? 34.103 23.120 -45.816 1.00 60.78 100 TRP A O 1
ATOM 752 N N . GLY A 1 101 ? 32.386 22.918 -47.229 1.00 56.41 101 GLY A N 1
ATOM 753 C CA . GLY A 1 101 ? 31.447 22.347 -46.250 1.00 56.41 101 GLY A CA 1
ATOM 754 C C . GLY A 1 101 ? 31.885 21.050 -45.553 1.00 56.41 101 GLY A C 1
ATOM 755 O O . GLY A 1 101 ? 31.350 20.718 -44.498 1.00 56.41 101 GLY A O 1
ATOM 756 N N . LYS A 1 102 ? 32.866 20.306 -46.086 1.00 60.97 102 LYS A N 1
ATOM 757 C CA . LYS A 1 102 ? 33.327 19.048 -45.458 1.00 60.97 102 LYS A CA 1
ATOM 758 C C . LYS A 1 102 ? 34.152 19.277 -44.184 1.00 60.97 102 LYS A C 1
ATOM 760 O O . LYS A 1 102 ? 34.049 18.471 -43.262 1.00 60.97 102 LYS A O 1
ATOM 765 N N . TRP A 1 103 ? 34.949 20.345 -44.121 1.00 70.94 103 TRP A N 1
ATOM 766 C CA . TRP A 1 103 ? 35.781 20.645 -42.947 1.00 70.94 103 TRP A CA 1
ATOM 767 C C . TRP A 1 103 ? 34.973 21.297 -41.824 1.00 70.94 103 TRP A C 1
ATOM 769 O O . TRP A 1 103 ? 35.072 20.866 -40.676 1.00 70.94 103 TRP A O 1
ATOM 779 N N . ALA A 1 104 ? 34.089 22.239 -42.163 1.00 69.00 104 ALA A N 1
ATOM 780 C CA . ALA A 1 104 ? 33.205 22.889 -41.194 1.00 69.00 104 ALA A CA 1
ATOM 781 C C . ALA A 1 104 ? 32.286 21.885 -40.469 1.00 69.00 104 ALA A C 1
ATOM 783 O O . ALA A 1 104 ? 32.144 21.936 -39.251 1.00 69.00 104 ALA A O 1
ATOM 784 N N . MET A 1 105 ? 31.742 20.902 -41.196 1.00 62.94 105 MET A N 1
ATOM 785 C CA . MET A 1 105 ? 30.911 19.832 -40.626 1.00 62.94 105 MET A CA 1
ATOM 786 C C . MET A 1 105 ? 31.669 18.927 -39.649 1.00 62.94 105 MET A C 1
ATOM 788 O O . MET A 1 105 ? 31.117 18.508 -38.634 1.00 62.94 105 MET A O 1
ATOM 792 N N . ARG A 1 106 ? 32.943 18.631 -39.935 1.00 70.75 106 ARG A N 1
ATOM 793 C CA . ARG A 1 106 ? 33.793 17.836 -39.037 1.00 70.75 106 ARG A CA 1
ATOM 794 C C . ARG A 1 106 ? 34.104 18.588 -37.744 1.00 70.75 106 ARG A C 1
ATOM 796 O O . ARG A 1 106 ? 34.041 17.984 -36.679 1.00 70.75 106 ARG A O 1
ATOM 803 N N . MET A 1 107 ? 34.374 19.889 -37.840 1.00 67.69 107 MET A N 1
ATOM 804 C CA . MET A 1 107 ? 34.617 20.745 -36.676 1.00 67.69 107 MET A CA 1
ATOM 805 C C . MET A 1 107 ? 33.359 20.919 -35.819 1.00 67.69 107 MET A C 1
ATOM 807 O O . MET A 1 107 ? 33.423 20.712 -34.612 1.00 67.69 107 MET A O 1
ATOM 811 N N . MET A 1 108 ? 32.197 21.194 -36.423 1.00 71.88 108 MET A N 1
ATOM 812 C CA . MET A 1 108 ? 30.939 21.298 -35.667 1.00 71.88 108 MET A CA 1
ATOM 813 C C . MET A 1 108 ? 30.573 19.990 -34.961 1.00 71.88 108 MET A C 1
ATOM 815 O O . MET A 1 108 ? 30.192 20.023 -33.795 1.00 71.88 108 MET A O 1
ATOM 819 N N . GLY A 1 109 ? 30.730 18.839 -35.625 1.00 72.06 109 GLY A N 1
ATOM 820 C CA . GLY A 1 109 ? 30.475 17.541 -34.996 1.00 72.06 109 GLY A CA 1
ATOM 821 C C . GLY A 1 109 ? 31.376 17.279 -33.784 1.00 72.06 109 GLY A C 1
ATOM 822 O O . GLY A 1 109 ? 30.897 16.792 -32.763 1.00 72.06 109 GLY A O 1
ATOM 823 N N . ALA A 1 110 ? 32.658 17.650 -33.867 1.00 68.88 110 ALA A N 1
ATOM 824 C CA . ALA A 1 110 ? 33.598 17.519 -32.754 1.00 68.88 110 ALA A CA 1
ATOM 825 C C . ALA A 1 110 ? 33.250 18.451 -31.581 1.00 68.88 110 ALA A C 1
ATOM 827 O O . ALA A 1 110 ? 33.268 18.015 -30.432 1.00 68.88 110 ALA A O 1
ATOM 828 N N . VAL A 1 111 ? 32.874 19.704 -31.863 1.00 71.25 111 VAL A N 1
ATOM 829 C CA . VAL A 1 111 ? 32.491 20.685 -30.833 1.00 71.25 111 VAL A CA 1
ATOM 830 C C . VAL A 1 111 ? 31.208 20.265 -30.113 1.00 71.25 111 VAL A C 1
ATOM 832 O O . VAL A 1 111 ? 31.163 20.291 -28.886 1.00 71.25 111 VAL A O 1
ATOM 835 N N . VAL A 1 112 ? 30.185 19.816 -30.849 1.00 75.56 112 VAL A N 1
ATOM 836 C CA . VAL A 1 112 ? 28.928 19.338 -30.247 1.00 75.56 112 VAL A CA 1
ATOM 837 C C . VAL A 1 112 ? 29.160 18.059 -29.440 1.00 75.56 112 VAL A C 1
ATOM 839 O O . VAL A 1 112 ? 28.655 17.948 -28.326 1.00 75.56 112 VAL A O 1
ATOM 842 N N . GLY A 1 113 ? 29.960 17.118 -29.953 1.00 72.94 113 GLY A N 1
ATOM 843 C CA . GLY A 1 113 ? 30.307 15.895 -29.225 1.00 72.94 113 GLY A CA 1
ATOM 844 C C . GLY A 1 113 ? 31.039 16.174 -27.910 1.00 72.94 113 GLY A C 1
ATOM 845 O O . GLY A 1 113 ? 30.695 15.592 -26.883 1.00 72.94 113 GLY A O 1
ATOM 846 N N . LEU A 1 114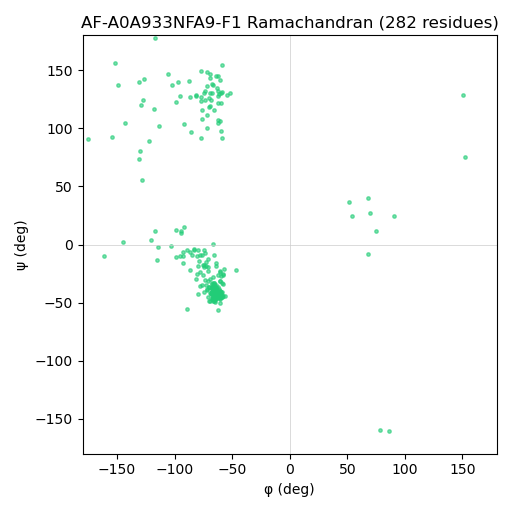 ? 31.995 17.109 -27.919 1.00 70.50 114 LEU A N 1
ATOM 847 C CA . LEU A 1 114 ? 32.721 17.522 -26.717 1.00 70.50 114 LEU A CA 1
ATOM 848 C C . LEU A 1 114 ? 31.803 18.229 -25.710 1.00 70.50 114 LEU A C 1
ATOM 850 O O . LEU A 1 114 ? 31.900 17.978 -24.512 1.00 70.50 114 LEU A O 1
ATOM 854 N N . TRP A 1 115 ? 30.879 19.066 -26.189 1.00 75.94 115 TRP A N 1
ATOM 855 C CA . TRP A 1 115 ? 29.911 19.752 -25.334 1.00 75.94 115 TRP A CA 1
ATOM 856 C C . TRP A 1 115 ? 28.956 18.773 -24.638 1.00 75.94 115 TRP A C 1
ATOM 858 O O . TRP A 1 115 ? 28.779 18.855 -23.423 1.00 75.94 115 TRP A O 1
ATOM 868 N N . VAL A 1 116 ? 28.410 17.795 -25.373 1.00 73.12 116 VAL A N 1
ATOM 869 C CA . VAL A 1 116 ? 27.550 16.742 -24.802 1.00 73.12 116 VAL A CA 1
ATOM 870 C C . VAL A 1 116 ? 28.322 15.885 -23.799 1.00 73.12 116 VAL A C 1
ATOM 872 O O . VAL A 1 116 ? 27.793 15.592 -22.731 1.00 73.12 116 VAL A O 1
ATOM 875 N N . ALA A 1 117 ? 29.575 15.523 -24.096 1.00 69.00 117 ALA A N 1
ATOM 876 C CA . ALA A 1 117 ? 30.415 14.764 -23.171 1.00 69.00 117 ALA A CA 1
ATOM 877 C C . ALA A 1 117 ? 30.683 15.536 -21.866 1.00 69.00 117 ALA A C 1
ATOM 879 O O . ALA A 1 117 ? 30.535 14.969 -20.786 1.00 69.00 117 ALA A O 1
ATOM 880 N N . CYS A 1 118 ? 31.008 16.831 -21.948 1.00 63.81 118 CYS A N 1
ATOM 881 C CA . CYS A 1 118 ? 31.193 17.682 -20.769 1.00 63.81 118 CYS A CA 1
ATOM 882 C C . CYS A 1 118 ? 29.905 17.849 -19.951 1.00 63.81 118 CYS A C 1
ATOM 884 O O . CYS A 1 118 ? 29.967 17.828 -18.724 1.00 63.81 118 CYS A O 1
ATOM 886 N N . TRP A 1 119 ? 28.746 17.995 -20.601 1.00 76.94 119 TRP A N 1
ATOM 887 C CA . TRP A 1 119 ? 27.460 18.072 -19.901 1.00 76.94 119 TRP A CA 1
ATOM 888 C C . TRP A 1 119 ? 27.127 16.761 -19.176 1.00 76.94 119 TRP A C 1
ATOM 890 O O . TRP A 1 119 ? 26.778 16.789 -17.999 1.00 76.94 119 TRP A O 1
ATOM 900 N N . LEU A 1 120 ? 27.328 15.611 -19.831 1.00 66.19 120 LEU A N 1
ATOM 901 C CA . LEU A 1 120 ? 27.103 14.299 -19.216 1.00 66.19 120 LEU A CA 1
ATOM 902 C C . LEU A 1 120 ? 28.040 14.055 -18.024 1.00 66.19 120 LEU A C 1
ATOM 904 O O . LEU A 1 120 ? 27.606 13.533 -17.004 1.00 66.19 120 LEU A O 1
ATOM 908 N N . LEU A 1 121 ? 29.316 14.441 -18.141 1.00 66.19 121 LEU A N 1
ATOM 909 C CA . LEU A 1 121 ? 30.286 14.329 -17.048 1.00 66.19 121 LEU A CA 1
ATOM 910 C C . LEU A 1 121 ? 29.914 15.215 -15.854 1.00 66.19 121 LEU A C 1
ATOM 912 O O . LEU A 1 121 ? 30.106 14.794 -14.718 1.00 66.19 121 LEU A O 1
ATOM 916 N N . ARG A 1 122 ? 29.358 16.407 -16.102 1.00 72.31 122 ARG A N 1
ATOM 917 C CA . ARG A 1 122 ? 28.880 17.300 -15.043 1.00 72.31 122 ARG A CA 1
ATOM 918 C C . ARG A 1 122 ? 27.680 16.716 -14.304 1.00 72.31 122 ARG A C 1
ATOM 920 O O . ARG A 1 122 ? 27.714 16.667 -13.084 1.00 72.31 122 ARG A O 1
ATOM 927 N N . GLU A 1 123 ? 26.677 16.207 -15.016 1.00 66.06 123 GLU A N 1
ATOM 928 C CA . GLU A 1 123 ? 25.515 15.612 -14.340 1.00 66.06 123 GLU A CA 1
ATOM 929 C C . GLU A 1 123 ? 25.842 14.299 -13.632 1.00 66.06 123 GLU A C 1
ATOM 931 O O . GLU A 1 123 ? 25.253 13.982 -12.603 1.0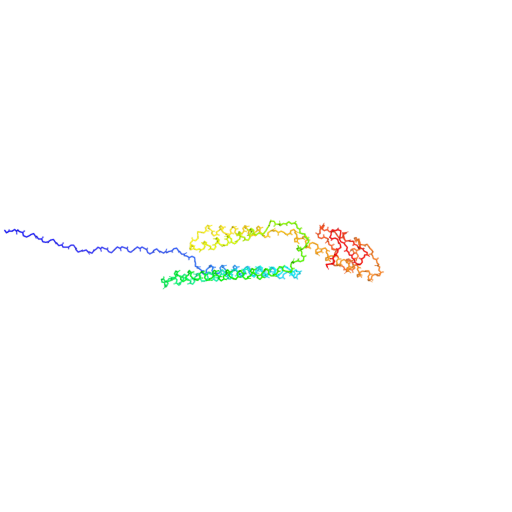0 66.06 123 GLU A O 1
ATOM 936 N N . LEU A 1 124 ? 26.816 13.537 -14.135 1.00 61.25 124 LEU A N 1
ATOM 937 C CA . LEU A 1 124 ? 27.336 12.376 -13.415 1.00 61.25 124 LEU A CA 1
ATOM 938 C C . LEU A 1 124 ? 28.086 12.776 -12.135 1.00 61.25 124 LEU A C 1
ATOM 940 O O . LEU A 1 124 ? 28.011 12.038 -11.154 1.00 61.25 124 LEU A O 1
ATOM 944 N N . ALA A 1 125 ? 28.778 13.920 -12.130 1.00 63.69 125 ALA A N 1
ATOM 945 C CA . ALA A 1 125 ? 29.425 14.459 -10.936 1.00 63.69 125 ALA A CA 1
ATOM 946 C C . ALA A 1 125 ? 28.386 14.953 -9.914 1.00 63.69 125 ALA A C 1
ATOM 948 O O . ALA A 1 125 ? 28.414 14.515 -8.765 1.00 63.69 125 ALA A O 1
ATOM 949 N N . ASP A 1 126 ? 27.401 15.741 -10.352 1.00 62.34 126 ASP A N 1
ATOM 950 C CA . ASP A 1 126 ? 26.343 16.279 -9.484 1.00 62.34 126 ASP A CA 1
ATOM 951 C C . ASP A 1 126 ? 25.429 15.156 -8.932 1.00 62.34 126 ASP A C 1
ATOM 953 O O . ASP A 1 126 ? 24.994 15.195 -7.779 1.00 62.34 126 ASP A O 1
ATOM 957 N N . ALA A 1 127 ? 25.197 14.083 -9.701 1.00 55.81 127 ALA A N 1
ATOM 958 C CA . ALA A 1 127 ? 24.481 12.893 -9.231 1.00 55.81 127 ALA A CA 1
ATOM 959 C C . ALA A 1 127 ? 25.282 12.043 -8.226 1.00 55.81 127 ALA A C 1
ATOM 961 O O . ALA A 1 127 ? 24.688 11.229 -7.514 1.00 55.81 127 ALA A O 1
ATOM 962 N N . SER A 1 128 ? 26.610 12.196 -8.165 1.00 53.62 128 SER A N 1
ATOM 963 C CA . SER A 1 128 ? 27.472 11.448 -7.241 1.00 53.62 128 SER A CA 1
ATOM 964 C C . SER A 1 128 ? 27.486 12.042 -5.827 1.00 53.62 128 SER A C 1
ATOM 966 O O . SER A 1 128 ? 27.524 11.287 -4.855 1.00 53.62 128 SER A O 1
ATOM 968 N N . ASP A 1 129 ? 27.291 13.356 -5.697 1.00 48.88 129 ASP A N 1
ATOM 969 C CA . ASP A 1 129 ? 27.240 14.051 -4.401 1.00 48.88 129 ASP A CA 1
ATOM 970 C C . ASP A 1 129 ? 25.915 13.806 -3.642 1.00 48.88 129 ASP A C 1
ATOM 972 O O . ASP A 1 129 ? 25.836 13.944 -2.421 1.00 48.88 129 ASP A O 1
ATOM 976 N N . GLY A 1 130 ? 24.867 13.344 -4.337 1.00 42.44 130 GLY A N 1
ATOM 977 C CA . GLY A 1 130 ? 23.576 12.969 -3.741 1.00 42.44 130 GLY A CA 1
ATOM 978 C C . GLY A 1 130 ? 23.570 11.650 -2.949 1.00 42.44 130 GLY A C 1
ATOM 979 O O . GLY A 1 130 ? 22.571 11.326 -2.302 1.00 42.44 130 GLY A O 1
ATOM 980 N N . TRP A 1 131 ? 24.662 10.877 -2.969 1.00 43.28 131 TRP A N 1
ATOM 981 C CA . TRP A 1 131 ? 24.747 9.573 -2.290 1.00 43.28 131 TRP A CA 1
ATOM 982 C C . TRP A 1 131 ? 25.035 9.670 -0.786 1.00 43.28 131 TRP A C 1
ATOM 984 O O . TRP A 1 131 ? 24.872 8.684 -0.060 1.00 43.28 131 TRP A O 1
ATOM 994 N N . ASP A 1 132 ? 25.372 10.856 -0.276 1.00 45.09 132 ASP A N 1
ATOM 995 C CA . ASP A 1 132 ? 25.690 11.047 1.142 1.00 45.09 132 ASP A CA 1
ATOM 996 C C . ASP A 1 132 ? 24.462 10.975 2.068 1.00 45.09 132 ASP A C 1
ATOM 998 O O . ASP A 1 132 ? 24.597 10.636 3.244 1.00 45.09 132 ASP A O 1
ATOM 1002 N N . LEU A 1 133 ? 23.247 11.135 1.531 1.00 41.25 133 LEU A N 1
ATOM 1003 C CA . LEU A 1 133 ? 21.986 10.925 2.263 1.00 41.25 133 LEU A CA 1
ATOM 1004 C C . LEU A 1 133 ? 21.539 9.449 2.327 1.00 41.25 133 LEU A C 1
ATOM 1006 O O . LEU A 1 133 ? 20.572 9.130 3.018 1.00 41.25 133 LEU A O 1
ATOM 1010 N N . VAL A 1 134 ? 22.258 8.532 1.666 1.00 40.41 134 VAL A N 1
ATOM 1011 C CA . VAL A 1 134 ? 22.027 7.071 1.723 1.00 40.41 134 VAL A CA 1
ATOM 1012 C C . VAL A 1 134 ? 23.059 6.366 2.631 1.00 40.41 134 VAL A C 1
ATOM 1014 O O . VAL A 1 134 ? 22.960 5.163 2.890 1.00 40.41 134 VAL A O 1
ATOM 1017 N N . ARG A 1 135 ? 24.018 7.109 3.210 1.00 35.34 135 ARG A N 1
ATOM 1018 C CA . ARG A 1 135 ? 25.080 6.571 4.084 1.00 35.34 135 ARG A CA 1
ATOM 1019 C C . ARG A 1 135 ? 24.634 5.807 5.348 1.00 35.34 135 ARG A C 1
ATOM 1021 O O . ARG A 1 135 ? 25.409 4.937 5.750 1.00 35.34 135 ARG A O 1
ATOM 1028 N N . PRO A 1 136 ? 23.452 5.991 5.979 1.00 33.09 136 PRO A N 1
ATOM 1029 C CA . PRO A 1 136 ? 23.172 5.261 7.221 1.00 33.09 136 PRO A CA 1
ATOM 1030 C C . PRO A 1 136 ? 22.897 3.762 7.027 1.00 33.09 136 PRO A C 1
ATOM 1032 O O . PRO A 1 136 ? 22.967 3.010 7.994 1.00 33.09 136 PRO A O 1
ATOM 1035 N N . CYS A 1 137 ? 22.620 3.288 5.806 1.00 35.34 137 CYS A N 1
ATOM 1036 C CA . CYS A 1 137 ? 22.358 1.862 5.565 1.00 35.34 137 CYS A CA 1
ATOM 1037 C C . CYS A 1 137 ? 23.601 1.049 5.171 1.00 35.34 137 CYS A C 1
ATOM 1039 O O . CYS A 1 137 ? 23.511 -0.174 5.086 1.00 35.34 137 CYS A O 1
ATOM 1041 N N . TRP A 1 138 ? 24.756 1.684 4.946 1.00 34.19 138 TRP A N 1
ATOM 1042 C CA . TRP A 1 138 ? 25.939 0.984 4.424 1.00 34.19 138 TRP A CA 1
ATOM 1043 C C . TRP A 1 138 ? 26.887 0.457 5.515 1.00 34.19 138 TRP A C 1
ATOM 1045 O O . TRP A 1 138 ? 27.710 -0.414 5.248 1.00 34.19 138 TRP A O 1
ATOM 1055 N N . HIS A 1 139 ? 26.777 0.925 6.763 1.00 32.97 139 HIS A N 1
ATOM 1056 C CA . HIS A 1 139 ? 27.804 0.657 7.780 1.00 32.97 139 HIS A CA 1
ATOM 1057 C C . HIS A 1 139 ? 27.580 -0.548 8.703 1.00 32.97 139 HIS A C 1
ATOM 1059 O O . HIS A 1 139 ? 28.368 -0.743 9.626 1.00 32.97 139 HIS A O 1
ATOM 1065 N N . LEU A 1 140 ? 26.594 -1.413 8.444 1.00 35.94 140 LEU A N 1
ATOM 1066 C CA . LEU A 1 140 ? 26.374 -2.599 9.280 1.00 35.94 140 LEU A CA 1
ATOM 1067 C C . LEU A 1 140 ? 26.285 -3.911 8.492 1.00 35.94 140 LEU A C 1
ATOM 1069 O O . LEU A 1 140 ? 25.315 -4.640 8.632 1.00 35.94 140 LEU A O 1
ATOM 1073 N N . HIS A 1 141 ? 27.308 -4.222 7.692 1.00 33.38 141 HIS A N 1
ATOM 1074 C CA . HIS A 1 141 ? 27.833 -5.584 7.465 1.00 33.38 141 HIS A CA 1
ATOM 1075 C C . HIS A 1 141 ? 29.088 -5.489 6.582 1.00 33.38 141 HIS A C 1
ATOM 1077 O O . HIS A 1 141 ? 29.024 -5.496 5.354 1.00 33.38 141 HIS A O 1
ATOM 1083 N N . LEU A 1 142 ? 30.254 -5.366 7.221 1.00 35.78 142 LEU A N 1
ATOM 1084 C CA . LEU A 1 142 ? 31.543 -5.519 6.551 1.00 35.78 142 LEU A CA 1
ATOM 1085 C C . LEU A 1 142 ? 31.807 -7.007 6.324 1.00 35.78 142 LEU A C 1
ATOM 1087 O O . LEU A 1 142 ? 32.113 -7.739 7.261 1.00 35.78 142 LEU A O 1
ATOM 1091 N N . GLY A 1 143 ? 31.705 -7.428 5.068 1.00 35.41 143 GLY A N 1
ATOM 1092 C CA . GLY A 1 143 ? 32.171 -8.736 4.631 1.00 35.41 143 GLY A CA 1
ATOM 1093 C C . GLY A 1 143 ? 31.399 -9.259 3.432 1.00 35.41 143 GLY A C 1
ATOM 1094 O O . GLY A 1 143 ? 30.566 -10.134 3.609 1.00 35.41 143 GLY A O 1
ATOM 1095 N N . GLN A 1 144 ? 31.685 -8.707 2.245 1.00 31.84 144 GLN A N 1
ATOM 1096 C CA . GLN A 1 144 ? 31.776 -9.364 0.921 1.00 31.84 144 GLN A CA 1
ATOM 1097 C C . GLN A 1 144 ? 31.395 -8.365 -0.199 1.00 31.84 144 GLN A C 1
ATOM 1099 O O . GLN A 1 144 ? 30.345 -7.726 -0.121 1.00 31.84 144 GLN A O 1
ATOM 1104 N N . PRO A 1 145 ? 32.223 -8.207 -1.250 1.00 35.72 145 PRO A N 1
ATOM 1105 C CA . PRO A 1 145 ? 31.879 -7.399 -2.416 1.00 35.72 145 PRO A CA 1
ATOM 1106 C C . PRO A 1 145 ? 30.750 -8.083 -3.198 1.00 35.72 145 PRO A C 1
ATOM 1108 O O . PRO A 1 145 ? 30.885 -9.237 -3.597 1.00 35.72 145 PRO A O 1
ATOM 1111 N N . THR A 1 146 ? 29.633 -7.392 -3.437 1.00 41.00 146 THR A N 1
ATOM 1112 C CA . THR A 1 146 ? 28.591 -7.906 -4.337 1.00 41.00 146 THR A CA 1
ATOM 1113 C C . THR A 1 146 ? 29.022 -7.707 -5.799 1.00 41.00 146 THR A C 1
ATOM 1115 O O . THR A 1 146 ? 29.299 -6.581 -6.217 1.00 41.00 146 THR A O 1
ATOM 1118 N N . PRO A 1 147 ? 29.081 -8.771 -6.619 1.00 44.12 147 PRO A N 1
ATOM 1119 C CA . PRO A 1 147 ? 29.351 -8.664 -8.046 1.00 44.12 147 PRO A CA 1
ATOM 1120 C C . PRO A 1 147 ? 28.021 -8.391 -8.759 1.00 44.12 147 PRO A C 1
ATOM 1122 O O . PRO A 1 147 ? 27.244 -9.315 -8.980 1.00 44.12 147 PRO A O 1
ATOM 1125 N N . GLY A 1 148 ? 27.692 -7.132 -9.070 1.00 51.09 148 GLY A N 1
ATOM 1126 C CA . GLY A 1 148 ? 26.349 -6.872 -9.617 1.00 51.09 148 GLY A CA 1
ATOM 1127 C C . GLY A 1 148 ? 26.058 -5.580 -10.371 1.00 51.09 148 GLY A C 1
ATOM 1128 O O . GLY A 1 148 ? 25.003 -5.505 -10.993 1.00 51.09 148 GLY A O 1
ATOM 1129 N N . ALA A 1 149 ? 26.932 -4.573 -10.391 1.00 57.19 149 ALA A N 1
ATOM 1130 C CA . ALA A 1 149 ? 26.660 -3.352 -11.159 1.00 57.19 149 ALA A CA 1
ATOM 1131 C C . ALA A 1 149 ? 27.967 -2.660 -11.564 1.00 57.19 149 ALA A C 1
ATOM 1133 O O . ALA A 1 149 ? 28.554 -1.939 -10.762 1.00 57.19 149 ALA A O 1
ATOM 1134 N N . PRO A 1 150 ? 28.497 -2.973 -12.763 1.00 55.28 150 PRO A N 1
ATOM 1135 C CA . PRO A 1 150 ? 28.540 -1.949 -13.823 1.00 55.28 150 PRO A CA 1
ATOM 1136 C C . PRO A 1 150 ? 28.329 -2.471 -15.266 1.00 55.28 150 PRO A C 1
ATOM 1138 O O . PRO A 1 150 ? 28.357 -1.687 -16.216 1.00 55.28 150 PRO A O 1
ATOM 1141 N N . ALA A 1 151 ? 28.087 -3.772 -15.470 1.00 56.66 151 ALA A N 1
ATOM 1142 C CA . ALA A 1 151 ? 28.044 -4.361 -16.816 1.00 56.66 151 ALA A CA 1
ATOM 1143 C C . ALA A 1 151 ? 26.900 -3.811 -17.695 1.00 56.66 151 ALA A C 1
ATOM 1145 O O . ALA A 1 151 ? 27.097 -3.556 -18.881 1.00 56.66 151 ALA A O 1
ATOM 1146 N N . GLY A 1 152 ? 25.720 -3.566 -17.114 1.00 61.16 152 GLY A N 1
ATOM 1147 C CA . GLY A 1 152 ? 24.562 -3.054 -17.859 1.00 61.16 152 GLY A CA 1
ATOM 1148 C C . GLY A 1 152 ? 24.769 -1.641 -18.415 1.00 61.16 152 GLY A C 1
ATOM 1149 O O . GLY A 1 152 ? 24.395 -1.364 -19.552 1.00 61.16 152 GLY A O 1
ATOM 1150 N N . TRP A 1 153 ? 25.429 -0.765 -17.652 1.00 61.75 153 TRP A N 1
ATOM 1151 C CA . TRP A 1 153 ? 25.704 0.612 -18.073 1.00 61.75 153 TRP A CA 1
ATOM 1152 C C . TRP A 1 153 ? 26.763 0.684 -19.173 1.00 61.75 153 TRP A C 1
ATOM 1154 O O . TRP A 1 153 ? 26.601 1.443 -20.128 1.00 61.75 153 TRP A O 1
ATOM 1164 N N . MET A 1 154 ? 27.805 -0.150 -19.102 1.00 63.19 154 MET A N 1
ATOM 1165 C CA . MET A 1 154 ? 28.803 -0.218 -20.173 1.00 63.19 154 MET A CA 1
ATOM 1166 C C . MET A 1 154 ? 28.223 -0.788 -21.472 1.00 63.19 154 MET A C 1
ATOM 1168 O O . MET A 1 154 ? 28.543 -0.285 -22.548 1.00 63.19 154 MET A O 1
ATOM 1172 N N . LEU A 1 155 ? 27.313 -1.765 -21.391 1.00 67.88 155 LEU A N 1
ATOM 1173 C CA . LEU A 1 155 ? 26.593 -2.277 -22.562 1.00 67.88 155 LEU A CA 1
ATOM 1174 C C . LEU A 1 155 ? 25.639 -1.233 -23.157 1.00 67.88 155 LEU A C 1
ATOM 1176 O O . LEU A 1 155 ? 25.552 -1.123 -24.378 1.00 67.88 155 LEU A O 1
ATOM 1180 N N . PHE A 1 156 ? 24.976 -0.427 -22.324 1.00 68.00 156 PHE A N 1
ATOM 1181 C CA . PHE A 1 156 ? 24.127 0.672 -22.787 1.00 68.00 156 PHE A CA 1
ATOM 1182 C C . PHE A 1 156 ? 24.937 1.756 -23.512 1.00 68.00 156 PHE A C 1
ATOM 1184 O O . PHE A 1 156 ? 24.580 2.144 -24.623 1.00 68.00 156 PHE A O 1
ATOM 1191 N N . ILE A 1 157 ? 26.066 2.193 -22.943 1.00 68.12 157 ILE A N 1
ATOM 1192 C CA . ILE A 1 157 ? 26.951 3.185 -23.576 1.00 68.12 157 ILE A CA 1
ATOM 1193 C C . ILE A 1 157 ? 27.546 2.629 -24.877 1.00 68.12 157 ILE A C 1
ATOM 1195 O O . ILE A 1 157 ? 27.514 3.313 -25.898 1.00 68.12 157 ILE A O 1
ATOM 1199 N N . ALA A 1 158 ? 28.029 1.383 -24.884 1.00 68.00 158 ALA A N 1
ATOM 1200 C CA . ALA A 1 158 ? 28.547 0.744 -26.094 1.00 68.00 158 ALA A CA 1
ATOM 1201 C C . ALA A 1 158 ? 27.472 0.615 -27.189 1.00 68.00 158 ALA A C 1
ATOM 1203 O O . ALA A 1 158 ? 27.759 0.842 -28.366 1.00 68.00 158 ALA A O 1
ATOM 1204 N N . PHE A 1 159 ? 26.226 0.319 -26.813 1.00 69.94 159 PHE A N 1
ATOM 1205 C CA . PHE A 1 159 ? 25.091 0.276 -27.733 1.00 69.94 159 PHE A CA 1
ATOM 1206 C C . PHE A 1 159 ? 24.759 1.662 -28.298 1.00 69.94 159 PHE A C 1
ATOM 1208 O O . PHE A 1 159 ? 24.665 1.816 -29.515 1.00 69.94 159 PHE A O 1
ATOM 1215 N N . VAL A 1 160 ? 24.657 2.689 -27.449 1.00 70.62 160 VAL A N 1
ATOM 1216 C CA . VAL A 1 160 ? 24.403 4.075 -27.876 1.00 70.62 160 VAL A CA 1
ATOM 1217 C C . VAL A 1 160 ? 25.515 4.571 -28.804 1.00 70.62 160 VAL A C 1
ATOM 1219 O O . VAL A 1 160 ? 25.224 5.127 -29.862 1.00 70.62 160 VAL A O 1
ATOM 1222 N N . LEU A 1 161 ? 26.783 4.307 -28.479 1.00 71.19 161 LEU A N 1
ATOM 1223 C CA . LEU A 1 161 ? 27.920 4.658 -29.336 1.00 71.19 161 LEU A CA 1
ATOM 1224 C C . LEU A 1 161 ? 27.925 3.871 -30.657 1.00 71.19 161 LEU A C 1
ATOM 1226 O O . LEU A 1 161 ? 28.270 4.438 -31.694 1.00 71.19 161 LEU A O 1
ATOM 1230 N N . SER A 1 162 ? 27.495 2.604 -30.658 1.00 69.50 162 SER A N 1
ATOM 1231 C CA . SER A 1 162 ? 27.323 1.803 -31.880 1.00 69.50 162 SER A CA 1
ATOM 1232 C C . SER A 1 162 ? 26.233 2.377 -32.792 1.00 69.50 162 SER A C 1
ATOM 1234 O O . SER A 1 162 ? 26.433 2.498 -34.003 1.00 69.50 162 SER A O 1
ATOM 1236 N N . VAL A 1 163 ? 25.109 2.802 -32.207 1.00 63.47 163 VAL A N 1
ATOM 1237 C CA . VAL A 1 163 ? 24.000 3.449 -32.919 1.00 63.47 163 VAL A CA 1
ATOM 1238 C C . VAL A 1 163 ? 24.440 4.803 -33.491 1.00 63.47 163 VAL A C 1
ATOM 1240 O O . VAL A 1 163 ? 24.273 5.036 -34.688 1.00 63.47 163 VAL A O 1
ATOM 1243 N N . ILE A 1 164 ? 25.079 5.666 -32.691 1.00 68.06 164 ILE A N 1
ATOM 1244 C CA . ILE A 1 164 ? 25.570 6.988 -33.128 1.00 68.06 164 ILE A CA 1
ATOM 1245 C C . ILE A 1 164 ? 26.647 6.855 -34.214 1.00 68.06 164 ILE A C 1
ATOM 1247 O O . ILE A 1 164 ? 26.617 7.584 -35.206 1.00 68.06 164 ILE A O 1
ATOM 1251 N N . GLY A 1 165 ? 27.578 5.907 -34.069 1.00 65.25 165 GLY A N 1
ATOM 1252 C CA . GLY A 1 165 ? 28.658 5.689 -35.033 1.00 65.25 165 GLY A CA 1
ATOM 1253 C C . GLY A 1 165 ? 28.171 5.294 -36.432 1.00 65.25 165 GLY A C 1
ATOM 1254 O O . GLY A 1 165 ? 28.856 5.576 -37.416 1.00 65.25 165 GLY A O 1
ATOM 1255 N N . ARG A 1 166 ? 26.981 4.687 -36.537 1.00 61.50 166 ARG A N 1
ATOM 1256 C CA . ARG A 1 166 ? 26.415 4.156 -37.790 1.00 61.50 166 ARG A CA 1
ATOM 1257 C C . ARG A 1 166 ? 25.404 5.089 -38.468 1.00 61.50 166 ARG A C 1
ATOM 1259 O O . ARG A 1 166 ? 25.142 4.910 -39.650 1.00 61.50 166 ARG A O 1
ATOM 1266 N N . PHE A 1 167 ? 24.954 6.156 -37.798 1.00 55.84 167 PHE A N 1
ATOM 1267 C CA . PHE A 1 167 ? 24.249 7.289 -38.435 1.00 55.84 167 PHE A CA 1
ATOM 1268 C C . PHE A 1 167 ? 25.138 8.116 -39.384 1.00 55.84 167 PHE A C 1
ATOM 1270 O O . PHE A 1 167 ? 24.693 9.101 -39.974 1.00 55.84 167 PHE A O 1
ATOM 1277 N N . ARG A 1 168 ? 26.411 7.737 -39.531 1.00 62.59 168 ARG A N 1
ATOM 1278 C CA . ARG A 1 168 ? 27.364 8.373 -40.440 1.00 62.59 168 ARG A CA 1
ATOM 1279 C C . ARG A 1 168 ? 27.126 8.021 -41.914 1.00 62.59 168 ARG A C 1
ATOM 1281 O O . ARG A 1 168 ? 27.594 8.773 -42.770 1.00 62.59 168 ARG A O 1
ATOM 1288 N N . ASP A 1 169 ? 26.379 6.953 -42.198 1.00 57.00 169 ASP A N 1
ATOM 1289 C CA . ASP A 1 169 ? 26.012 6.563 -43.559 1.00 57.00 169 ASP A CA 1
ATOM 1290 C C . ASP A 1 169 ? 24.582 7.045 -43.889 1.00 57.00 169 ASP A C 1
ATOM 1292 O O . ASP A 1 169 ? 23.641 6.723 -43.163 1.00 57.00 169 ASP A O 1
ATOM 1296 N N . PRO A 1 170 ? 24.395 7.855 -44.949 1.00 62.38 170 PRO A N 1
ATOM 1297 C CA . PRO A 1 170 ? 23.148 8.584 -45.200 1.00 62.38 170 PRO A CA 1
ATOM 1298 C C . PRO A 1 170 ? 21.969 7.742 -45.718 1.00 62.38 170 PRO A C 1
ATOM 1300 O O . PRO A 1 170 ? 20.874 8.287 -45.810 1.00 62.38 170 PRO A O 1
ATOM 1303 N N . ASP A 1 171 ? 22.152 6.448 -46.002 1.00 66.00 171 ASP A N 1
ATOM 1304 C CA . ASP A 1 171 ? 21.108 5.575 -46.562 1.00 66.00 171 ASP A CA 1
ATOM 1305 C C . ASP A 1 171 ? 20.989 4.243 -45.785 1.00 66.00 171 ASP A C 1
ATOM 1307 O O . ASP A 1 171 ? 21.422 3.193 -46.271 1.00 66.00 171 ASP A O 1
ATOM 1311 N N . PRO A 1 172 ? 20.425 4.230 -44.561 1.00 59.94 172 PRO A N 1
ATOM 1312 C CA . PRO A 1 172 ? 20.142 2.978 -43.870 1.00 59.94 172 PRO A CA 1
ATOM 1313 C C . PRO A 1 172 ? 19.002 2.241 -44.581 1.00 59.94 172 PRO A C 1
ATOM 1315 O O . PRO A 1 172 ? 17.938 2.804 -44.846 1.00 59.94 172 PRO A O 1
ATOM 1318 N N . SER A 1 173 ? 19.203 0.957 -44.879 1.00 76.62 173 SER A N 1
ATOM 1319 C CA . SER A 1 173 ? 18.140 0.126 -45.442 1.00 76.62 173 SER A CA 1
ATOM 1320 C C . SER A 1 173 ? 16.954 0.044 -44.461 1.00 76.62 173 SER A C 1
ATOM 1322 O O . SER A 1 173 ? 17.158 -0.052 -43.246 1.00 76.62 173 SER A O 1
ATOM 1324 N N . PRO A 1 174 ? 15.698 0.053 -44.946 1.00 73.12 174 PRO A N 1
ATOM 1325 C CA . PRO A 1 174 ? 14.504 0.049 -44.090 1.00 73.12 174 PRO A CA 1
ATOM 1326 C C . PRO A 1 174 ? 14.440 -1.161 -43.142 1.00 73.12 174 PRO A C 1
ATOM 1328 O O . PRO A 1 174 ? 13.890 -1.064 -42.047 1.00 73.12 174 PRO A O 1
ATOM 1331 N N . ALA A 1 175 ? 15.079 -2.275 -43.511 1.00 72.88 175 ALA A N 1
ATOM 1332 C CA . ALA A 1 175 ? 15.215 -3.457 -42.663 1.00 72.88 175 ALA A CA 1
ATOM 1333 C C . ALA A 1 175 ? 15.962 -3.174 -41.344 1.00 72.88 175 ALA A C 1
ATOM 1335 O O . ALA A 1 175 ? 15.662 -3.780 -40.316 1.00 72.88 175 ALA A O 1
ATOM 1336 N N . PHE A 1 176 ? 16.907 -2.231 -41.348 1.00 68.56 176 PHE A N 1
ATOM 1337 C CA . PHE A 1 176 ? 17.727 -1.925 -40.180 1.00 68.56 176 PHE A CA 1
ATOM 1338 C C . PHE A 1 176 ? 16.979 -1.079 -39.140 1.00 68.56 176 PHE A C 1
ATOM 1340 O O . PHE A 1 176 ? 17.137 -1.299 -37.940 1.00 68.56 176 PHE A O 1
ATOM 1347 N N . ALA A 1 177 ? 16.116 -0.159 -39.586 1.00 70.25 177 ALA A N 1
ATOM 1348 C CA . ALA A 1 177 ? 15.276 0.642 -38.695 1.00 70.25 177 ALA A CA 1
ATOM 1349 C C . ALA A 1 177 ? 14.277 -0.234 -37.920 1.00 70.25 177 ALA A C 1
ATOM 1351 O O . ALA A 1 177 ? 14.104 -0.064 -36.718 1.00 70.25 177 ALA A O 1
ATOM 1352 N N . CYS A 1 178 ? 13.663 -1.225 -38.573 1.00 71.25 178 CYS A N 1
ATOM 1353 C CA . CYS A 1 178 ? 12.774 -2.164 -37.886 1.00 71.25 178 CYS A CA 1
ATOM 1354 C C . CYS A 1 178 ? 13.518 -3.012 -36.842 1.00 71.25 178 CYS A C 1
ATOM 1356 O O . CYS A 1 178 ? 13.004 -3.218 -35.742 1.00 71.25 178 CYS A O 1
ATOM 1358 N N . LEU A 1 179 ? 14.737 -3.467 -37.158 1.00 75.00 179 LEU A N 1
ATOM 1359 C CA . LEU A 1 179 ? 15.545 -4.268 -36.237 1.00 75.00 179 LEU A CA 1
ATOM 1360 C C . LEU A 1 179 ? 15.921 -3.474 -34.977 1.00 75.00 179 LEU A C 1
ATOM 1362 O O . LEU A 1 179 ? 15.820 -3.998 -33.870 1.00 75.00 179 LEU A O 1
ATOM 1366 N N . SER A 1 180 ? 16.316 -2.206 -35.120 1.00 73.38 180 SER A N 1
ATOM 1367 C CA . SER A 1 180 ? 16.707 -1.382 -33.973 1.00 73.38 180 SER A CA 1
ATOM 1368 C C . SER A 1 180 ? 15.531 -1.091 -33.036 1.00 73.38 180 SER A C 1
ATOM 1370 O O . SER A 1 180 ? 15.696 -1.215 -31.823 1.00 73.38 180 SER A O 1
ATOM 1372 N N . PHE A 1 181 ? 14.334 -0.799 -33.559 1.00 72.69 181 PHE A N 1
ATOM 1373 C CA . PHE A 1 181 ? 13.137 -0.622 -32.724 1.00 72.69 181 PHE A CA 1
ATOM 1374 C C . PHE A 1 181 ? 12.741 -1.903 -31.978 1.00 72.69 181 PHE A C 1
ATOM 1376 O O . PHE A 1 181 ? 12.391 -1.831 -30.800 1.00 72.69 181 PHE A O 1
ATOM 1383 N N . LEU A 1 182 ? 12.847 -3.072 -32.619 1.00 73.75 182 LEU A N 1
ATOM 1384 C CA . LEU A 1 182 ? 12.572 -4.359 -31.970 1.00 73.75 182 LEU A CA 1
ATOM 1385 C C . LEU A 1 182 ? 13.571 -4.663 -30.849 1.00 73.75 182 LEU A C 1
ATOM 1387 O O . LEU A 1 182 ? 13.168 -5.067 -29.761 1.00 73.75 182 LEU A O 1
ATOM 1391 N N . VAL A 1 183 ? 14.863 -4.426 -31.087 1.00 75.06 183 VAL A N 1
ATOM 1392 C CA . VAL A 1 183 ? 15.918 -4.665 -30.092 1.00 75.06 183 VAL A CA 1
ATOM 1393 C C . VAL A 1 183 ? 15.782 -3.706 -28.906 1.00 75.06 183 VAL A C 1
ATOM 1395 O O . VAL A 1 183 ? 15.830 -4.149 -27.759 1.00 75.06 183 VAL A O 1
ATOM 1398 N N . VAL A 1 184 ? 15.544 -2.413 -29.157 1.00 73.19 184 VAL A N 1
ATOM 1399 C CA . VAL A 1 184 ? 15.338 -1.418 -28.089 1.00 73.19 184 VAL A CA 1
ATOM 1400 C C . VAL A 1 184 ? 14.062 -1.713 -27.300 1.00 73.19 184 VAL A C 1
ATOM 1402 O O . VAL A 1 184 ? 14.096 -1.673 -26.070 1.00 73.19 184 VAL A O 1
ATOM 1405 N N . GLY A 1 185 ? 12.958 -2.062 -27.969 1.00 69.75 185 GLY A N 1
ATOM 1406 C CA . GLY A 1 185 ? 11.699 -2.422 -27.309 1.00 69.75 185 GLY A CA 1
ATOM 1407 C C . GLY A 1 185 ? 11.821 -3.680 -26.444 1.00 69.75 185 GLY A C 1
ATOM 1408 O O . GLY A 1 185 ? 11.356 -3.701 -25.304 1.00 69.75 185 GLY A O 1
ATOM 1409 N N . ALA A 1 186 ? 12.518 -4.707 -26.937 1.00 71.31 186 ALA A N 1
ATOM 1410 C CA . ALA A 1 186 ? 12.742 -5.942 -26.191 1.00 71.31 186 ALA A CA 1
ATOM 1411 C C . ALA A 1 186 ? 13.613 -5.710 -24.943 1.00 71.31 186 ALA A C 1
ATOM 1413 O O . ALA A 1 186 ? 13.225 -6.103 -23.842 1.00 71.31 186 ALA A O 1
ATOM 1414 N N . LEU A 1 187 ? 14.743 -5.007 -25.081 1.00 65.25 187 LEU A N 1
ATOM 1415 C CA . LEU A 1 187 ? 15.653 -4.722 -23.963 1.00 65.25 187 LEU A CA 1
ATOM 1416 C C . LEU A 1 187 ? 15.024 -3.811 -22.900 1.00 65.25 187 LEU A C 1
ATOM 1418 O O . LEU A 1 187 ? 15.186 -4.063 -21.707 1.00 65.25 187 LEU A O 1
ATOM 1422 N N . THR A 1 188 ? 14.275 -2.782 -23.304 1.00 64.88 188 THR A N 1
ATOM 1423 C CA . THR A 1 188 ? 13.626 -1.871 -22.343 1.00 64.88 188 THR A CA 1
ATOM 1424 C C . THR A 1 188 ? 12.504 -2.551 -21.559 1.00 64.88 188 THR A C 1
ATOM 1426 O O . THR A 1 188 ? 12.399 -2.333 -20.352 1.00 64.88 188 THR A O 1
ATOM 1429 N N . SER A 1 189 ? 11.722 -3.441 -22.181 1.00 59.47 189 SER A N 1
ATOM 1430 C CA . SER A 1 189 ? 10.675 -4.193 -21.468 1.00 59.47 189 SER A CA 1
ATOM 1431 C C . SER A 1 189 ? 11.236 -5.158 -20.409 1.00 59.47 189 SER A C 1
ATOM 1433 O O . SER A 1 189 ? 10.669 -5.290 -19.322 1.00 59.47 189 SER A O 1
ATOM 1435 N N . ALA A 1 190 ? 12.396 -5.769 -20.663 1.00 60.12 190 ALA A N 1
ATOM 1436 C CA . ALA A 1 190 ? 13.025 -6.696 -19.724 1.00 60.12 190 ALA A CA 1
ATOM 1437 C C . ALA A 1 190 ? 13.612 -5.985 -18.489 1.00 60.12 190 ALA A C 1
ATOM 1439 O O . ALA A 1 190 ? 13.493 -6.486 -17.370 1.00 60.12 190 ALA A O 1
ATOM 1440 N N . VAL A 1 191 ? 14.197 -4.796 -18.666 1.00 61.69 191 VAL A N 1
ATOM 1441 C CA . VAL A 1 191 ? 14.862 -4.041 -17.584 1.00 61.69 191 VAL A CA 1
ATOM 1442 C C . VAL A 1 191 ? 13.876 -3.283 -16.685 1.00 61.69 191 VAL A C 1
ATOM 1444 O O . VAL A 1 191 ? 14.216 -2.963 -15.551 1.00 61.69 191 VAL A O 1
ATOM 1447 N N . LEU A 1 192 ? 12.641 -3.041 -17.132 1.00 58.47 192 LEU A N 1
ATOM 1448 C CA . LEU A 1 192 ? 11.609 -2.371 -16.323 1.00 58.47 192 LEU A CA 1
ATOM 1449 C C . LEU A 1 192 ? 10.795 -3.324 -15.430 1.00 58.47 192 LEU A C 1
ATOM 1451 O O . LEU A 1 192 ? 10.024 -2.867 -14.589 1.00 58.47 192 LEU A O 1
ATOM 1455 N N . THR A 1 193 ? 10.988 -4.641 -15.562 1.00 59.78 193 THR A N 1
ATOM 1456 C CA . THR A 1 193 ? 10.263 -5.653 -14.773 1.00 59.78 193 THR A CA 1
ATOM 1457 C C . THR A 1 193 ? 10.964 -6.156 -13.484 1.00 59.78 193 THR A C 1
ATOM 1459 O O . THR A 1 193 ? 10.485 -7.137 -12.910 1.00 59.78 193 THR A O 1
ATOM 1462 N N . PRO A 1 194 ? 12.061 -5.583 -12.935 1.00 56.47 194 PRO A N 1
ATOM 1463 C CA . PRO A 1 194 ? 12.589 -6.068 -11.672 1.00 56.47 194 PRO A CA 1
ATOM 1464 C C . PRO A 1 194 ? 11.872 -5.374 -10.503 1.00 56.47 194 PRO A C 1
ATOM 1466 O O . PRO A 1 194 ? 11.853 -4.155 -10.381 1.00 56.47 194 PRO A O 1
ATOM 1469 N N . SER A 1 195 ? 11.344 -6.185 -9.581 1.00 67.19 195 SER A N 1
ATOM 1470 C CA . SER A 1 195 ? 11.000 -5.808 -8.196 1.00 67.19 195 SER A CA 1
ATOM 1471 C C . SER A 1 195 ? 9.593 -5.269 -7.873 1.00 67.19 195 SER A C 1
ATOM 1473 O O . SER A 1 195 ? 9.375 -4.680 -6.811 1.00 67.19 195 SER A O 1
ATOM 1475 N N . PHE A 1 196 ? 8.564 -5.583 -8.668 1.00 77.94 196 PHE A N 1
ATOM 1476 C CA . PHE A 1 196 ? 7.183 -5.354 -8.202 1.00 77.94 196 PHE A CA 1
ATOM 1477 C C . PHE A 1 196 ? 6.849 -6.121 -6.914 1.00 77.94 196 PHE A C 1
ATOM 1479 O O . PHE A 1 196 ? 6.025 -5.655 -6.133 1.00 77.94 196 PHE A O 1
ATOM 1486 N N . LYS A 1 197 ? 7.508 -7.260 -6.649 1.00 85.75 197 LYS A N 1
ATOM 1487 C CA . LYS A 1 197 ? 7.325 -8.018 -5.401 1.00 85.75 197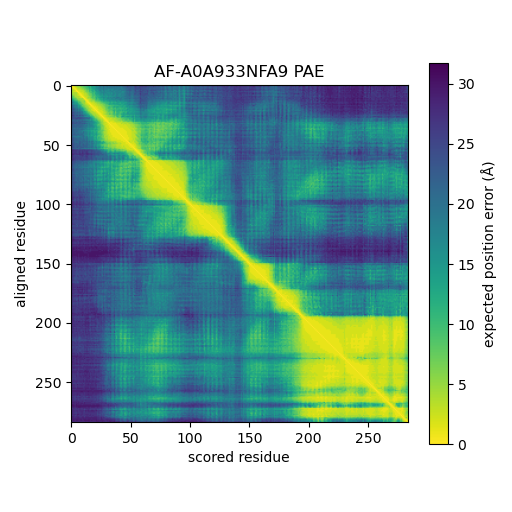 LYS A CA 1
ATOM 1488 C C . LYS A 1 197 ? 7.733 -7.213 -4.168 1.00 85.75 197 LYS A C 1
ATOM 1490 O O . LYS A 1 197 ? 6.886 -6.977 -3.315 1.00 85.75 197 LYS A O 1
ATOM 1495 N N . ALA A 1 198 ? 8.970 -6.715 -4.111 1.00 85.62 198 ALA A N 1
ATOM 1496 C CA . ALA A 1 198 ? 9.431 -5.953 -2.950 1.00 85.62 198 ALA A CA 1
ATOM 1497 C C . ALA A 1 198 ? 8.670 -4.624 -2.804 1.00 85.62 198 ALA A C 1
ATOM 1499 O O . ALA A 1 198 ? 8.354 -4.202 -1.692 1.00 85.62 198 ALA A O 1
ATOM 1500 N N . ALA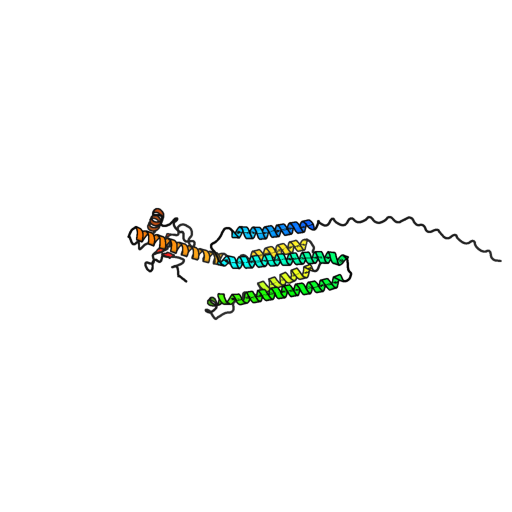 A 1 199 ? 8.327 -3.970 -3.919 1.00 86.38 199 ALA A N 1
ATOM 1501 C CA . ALA A 1 199 ? 7.495 -2.769 -3.891 1.00 86.38 199 ALA A CA 1
ATOM 1502 C C . ALA A 1 199 ? 6.090 -3.059 -3.335 1.00 86.38 199 ALA A C 1
ATOM 1504 O O . ALA A 1 199 ? 5.589 -2.305 -2.499 1.00 86.38 199 ALA A O 1
ATOM 1505 N N . ARG A 1 200 ? 5.476 -4.176 -3.742 1.00 89.69 200 ARG A N 1
ATOM 1506 C CA . ARG A 1 200 ? 4.163 -4.610 -3.253 1.00 89.69 200 ARG A CA 1
ATOM 1507 C C . ARG A 1 200 ? 4.202 -5.012 -1.784 1.00 89.69 200 ARG A C 1
ATOM 1509 O O . ARG A 1 200 ? 3.297 -4.641 -1.049 1.00 89.69 200 ARG A O 1
ATOM 1516 N N . GLU A 1 201 ? 5.245 -5.700 -1.336 1.00 91.38 201 GLU A N 1
ATOM 1517 C CA . GLU A 1 201 ? 5.439 -6.032 0.080 1.00 91.38 201 GLU A CA 1
ATOM 1518 C C . GLU A 1 201 ? 5.560 -4.763 0.932 1.00 91.38 201 GLU A C 1
ATOM 1520 O O . GLU A 1 201 ? 4.851 -4.620 1.924 1.00 91.38 201 GLU A O 1
ATOM 1525 N N . ARG A 1 202 ? 6.350 -3.773 0.494 1.00 91.12 202 ARG A N 1
ATOM 1526 C CA . ARG A 1 202 ? 6.446 -2.468 1.177 1.00 91.12 202 ARG A CA 1
ATOM 1527 C C . ARG A 1 202 ? 5.107 -1.728 1.209 1.00 91.12 202 ARG A C 1
ATOM 1529 O O . ARG A 1 202 ? 4.766 -1.137 2.233 1.00 91.12 202 ARG A O 1
ATOM 1536 N N . ALA A 1 203 ? 4.352 -1.753 0.110 1.00 92.12 203 ALA A N 1
ATOM 1537 C CA . ALA A 1 203 ? 3.020 -1.154 0.044 1.00 92.12 203 ALA A CA 1
ATOM 1538 C C . ALA A 1 203 ? 2.034 -1.852 0.996 1.00 92.12 203 ALA A C 1
ATOM 1540 O O . ALA A 1 203 ? 1.321 -1.174 1.735 1.00 92.12 203 ALA A O 1
ATOM 1541 N N . ASN A 1 204 ? 2.049 -3.186 1.048 1.00 93.94 204 ASN A N 1
ATOM 1542 C CA . ASN A 1 204 ? 1.218 -3.976 1.955 1.00 93.94 204 ASN A CA 1
ATOM 1543 C C . ASN A 1 204 ? 1.544 -3.677 3.425 1.00 93.94 204 ASN A C 1
ATOM 1545 O O . ASN A 1 204 ? 0.628 -3.440 4.211 1.00 93.94 204 ASN A O 1
ATOM 1549 N N . THR A 1 205 ? 2.827 -3.600 3.788 1.00 93.81 205 THR A N 1
ATOM 1550 C CA . THR A 1 205 ? 3.249 -3.238 5.149 1.00 93.81 205 THR A CA 1
ATOM 1551 C C . THR A 1 205 ? 2.756 -1.842 5.533 1.00 93.81 205 THR A C 1
ATOM 1553 O O . THR A 1 205 ? 2.171 -1.664 6.601 1.00 93.81 205 THR A O 1
ATOM 1556 N N . ARG A 1 206 ? 2.911 -0.851 4.643 1.00 93.31 206 ARG A N 1
ATOM 1557 C CA . ARG A 1 206 ? 2.428 0.523 4.878 1.00 93.31 206 ARG A CA 1
ATOM 1558 C C . ARG A 1 206 ? 0.910 0.582 5.044 1.00 93.31 206 ARG A C 1
ATOM 1560 O O . ARG A 1 206 ? 0.430 1.233 5.968 1.00 93.31 206 ARG A O 1
ATOM 1567 N N . ALA A 1 207 ? 0.164 -0.123 4.197 1.00 95.00 207 ALA A N 1
ATOM 1568 C CA . ALA A 1 207 ? -1.290 -0.202 4.298 1.00 95.00 207 ALA A CA 1
ATOM 1569 C C . ALA A 1 207 ? -1.738 -0.903 5.592 1.00 95.00 207 ALA A C 1
ATOM 1571 O O . ALA A 1 207 ? -2.663 -0.441 6.257 1.00 95.00 207 ALA A O 1
ATOM 1572 N N . CYS A 1 208 ? -1.047 -1.969 6.009 1.00 95.44 208 CYS A N 1
ATOM 1573 C CA . CYS A 1 208 ? -1.335 -2.636 7.275 1.00 95.44 208 CYS A CA 1
ATOM 1574 C C . CYS A 1 208 ? -1.127 -1.694 8.472 1.00 95.44 208 CYS A C 1
ATOM 1576 O O . CYS A 1 208 ? -1.975 -1.645 9.361 1.00 95.44 208 CYS A O 1
ATOM 1578 N N . TYR A 1 209 ? -0.051 -0.904 8.480 1.00 94.69 209 TYR A N 1
ATOM 1579 C CA . TYR A 1 209 ? 0.215 0.080 9.535 1.00 94.69 209 TYR A CA 1
ATOM 1580 C 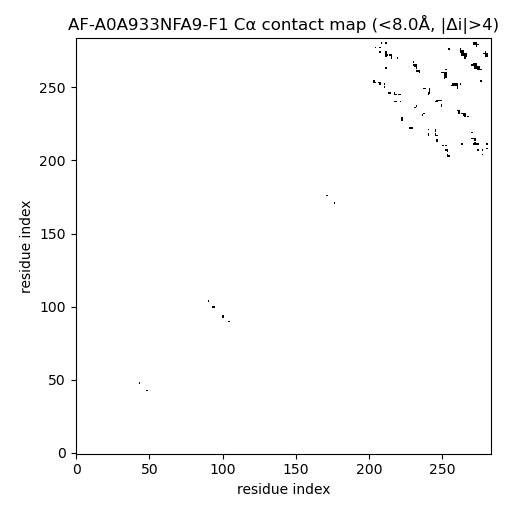C . TYR A 1 209 ? -0.787 1.237 9.547 1.00 94.69 209 TYR A C 1
ATOM 1582 O O . TYR A 1 209 ? -1.184 1.685 10.623 1.00 94.69 209 TYR A O 1
ATOM 1590 N N . ALA A 1 210 ? -1.244 1.694 8.379 1.00 95.19 210 ALA A N 1
ATOM 1591 C CA . ALA A 1 210 ? -2.334 2.663 8.297 1.00 95.19 210 ALA A CA 1
ATOM 1592 C C . ALA A 1 210 ? -3.619 2.098 8.927 1.00 95.19 210 ALA A C 1
ATOM 1594 O O . ALA A 1 210 ? -4.206 2.739 9.797 1.00 95.19 210 ALA A O 1
ATOM 1595 N N . ASN A 1 211 ? -3.981 0.854 8.594 1.00 95.81 211 ASN A N 1
ATOM 1596 C CA . ASN A 1 211 ? -5.131 0.176 9.196 1.00 95.81 211 ASN A CA 1
ATOM 1597 C C . ASN A 1 211 ? -4.987 0.033 10.719 1.00 95.81 211 ASN A C 1
ATOM 1599 O O . ASN A 1 211 ? -5.953 0.270 11.438 1.00 95.81 211 ASN A O 1
ATOM 1603 N N . GLN A 1 212 ? -3.797 -0.308 11.232 1.00 95.19 212 GLN A N 1
ATOM 1604 C CA . GLN A 1 212 ? -3.550 -0.380 12.681 1.00 95.19 212 GLN A CA 1
ATOM 1605 C C . GLN A 1 212 ? -3.835 0.961 13.370 1.00 95.19 212 GLN A C 1
ATOM 1607 O O . GLN A 1 212 ? -4.513 0.975 14.395 1.00 95.19 212 GLN A O 1
ATOM 1612 N N . LYS A 1 213 ? -3.381 2.082 12.789 1.00 94.75 213 LYS A N 1
ATOM 1613 C CA . LYS A 1 213 ? -3.653 3.434 13.308 1.00 94.75 213 LYS A CA 1
ATOM 1614 C C . LYS A 1 213 ? -5.146 3.759 13.305 1.00 94.75 213 LYS A C 1
ATOM 1616 O O . LYS A 1 213 ? -5.656 4.259 14.303 1.00 94.75 213 LYS A O 1
ATOM 1621 N N . THR A 1 214 ? -5.853 3.442 12.220 1.00 95.62 214 THR A N 1
ATOM 1622 C CA . THR A 1 214 ? -7.304 3.666 12.125 1.00 95.62 214 THR A CA 1
ATOM 1623 C C . THR A 1 214 ? -8.070 2.857 13.171 1.00 95.62 214 THR A C 1
ATOM 1625 O O . THR A 1 214 ? -8.953 3.399 13.828 1.00 95.62 214 THR A O 1
ATOM 1628 N N . VAL A 1 215 ? -7.721 1.581 13.368 1.00 95.62 215 VAL A N 1
ATOM 1629 C CA . VAL A 1 215 ? -8.375 0.727 14.374 1.00 95.62 215 VAL A CA 1
ATOM 1630 C C . VAL A 1 215 ? -8.060 1.197 15.791 1.00 95.62 215 VAL A C 1
ATOM 1632 O O . VAL A 1 215 ? -8.965 1.227 16.618 1.00 95.62 215 VAL A O 1
ATOM 1635 N N . ALA A 1 216 ? -6.814 1.593 16.067 1.00 94.75 216 ALA A N 1
ATOM 1636 C CA . ALA A 1 216 ? -6.418 2.117 17.372 1.00 94.75 216 ALA A CA 1
ATOM 1637 C C . ALA A 1 216 ? -7.201 3.388 17.728 1.00 94.75 216 ALA A C 1
ATOM 1639 O O . ALA A 1 216 ? -7.814 3.442 18.790 1.00 94.75 216 ALA A O 1
ATOM 1640 N N . GLY A 1 217 ? -7.255 4.363 16.813 1.00 94.88 217 GLY A N 1
ATOM 1641 C CA . GLY A 1 217 ? -7.994 5.608 17.032 1.00 94.88 217 GLY A CA 1
ATOM 1642 C C . GLY A 1 217 ? -9.502 5.390 17.161 1.00 94.88 217 GLY A C 1
ATOM 1643 O O . GLY A 1 217 ? -10.141 5.979 18.026 1.00 94.88 217 GLY A O 1
ATOM 1644 N N . ALA A 1 218 ? -10.083 4.497 16.355 1.00 96.44 218 ALA A N 1
ATOM 1645 C CA . ALA A 1 218 ? -11.498 4.153 16.473 1.00 96.44 218 ALA A CA 1
ATOM 1646 C C . ALA A 1 218 ? -11.832 3.480 17.808 1.00 96.44 218 ALA A C 1
ATOM 1648 O O . ALA A 1 218 ? -12.879 3.761 18.390 1.00 96.44 218 ALA A O 1
ATOM 1649 N N . LEU A 1 219 ? -10.949 2.603 18.292 1.00 95.50 219 LEU A N 1
ATOM 1650 C CA . LEU A 1 219 ? -11.123 1.961 19.587 1.00 95.50 219 LEU A CA 1
ATOM 1651 C C . LEU A 1 219 ? -11.017 2.988 20.718 1.00 95.50 219 LEU A C 1
ATOM 1653 O O . LEU A 1 219 ? -11.889 3.011 21.576 1.00 95.50 219 LEU A O 1
ATOM 1657 N N . GLU A 1 220 ? -10.025 3.878 20.677 1.00 94.25 220 GLU A N 1
ATOM 1658 C CA . GLU A 1 220 ? -9.856 4.951 21.664 1.00 94.25 220 GLU A CA 1
ATOM 1659 C C . GLU A 1 220 ? -11.083 5.874 21.727 1.00 94.25 220 GLU A C 1
ATOM 1661 O O . GLU A 1 220 ? -11.603 6.131 22.811 1.00 94.25 220 GLU A O 1
ATOM 1666 N N . MET A 1 221 ? -11.617 6.295 20.575 1.00 95.88 221 MET A N 1
ATOM 1667 C CA . MET A 1 221 ? -12.850 7.091 20.525 1.00 95.88 221 MET A CA 1
ATOM 1668 C C . MET A 1 221 ? -14.058 6.332 21.092 1.00 95.88 221 MET A C 1
ATOM 1670 O O . MET A 1 221 ? -14.832 6.895 21.861 1.00 95.88 221 MET A O 1
ATOM 1674 N N . TYR A 1 222 ? -14.209 5.045 20.766 1.00 96.25 222 TYR A N 1
ATOM 1675 C CA . TYR A 1 222 ? -15.289 4.219 21.311 1.00 96.25 222 TYR A CA 1
ATOM 1676 C C . TYR A 1 222 ? -15.192 4.072 22.838 1.00 96.25 222 TYR A C 1
ATOM 1678 O O . TYR A 1 222 ? -16.207 4.154 23.536 1.00 96.25 222 TYR A O 1
ATOM 1686 N N . GLU A 1 223 ? -13.987 3.843 23.367 1.00 94.75 223 GLU A N 1
ATOM 1687 C CA . GLU A 1 223 ? -13.759 3.702 24.808 1.00 94.75 223 GLU A CA 1
ATOM 1688 C C . GLU A 1 223 ? -14.066 5.001 25.561 1.00 94.75 223 GLU A C 1
ATOM 1690 O O . GLU A 1 223 ? -14.679 4.942 26.631 1.00 94.75 223 GLU A O 1
ATOM 1695 N N . LEU A 1 224 ? -13.705 6.156 24.988 1.00 95.50 224 LEU A N 1
ATOM 1696 C CA . L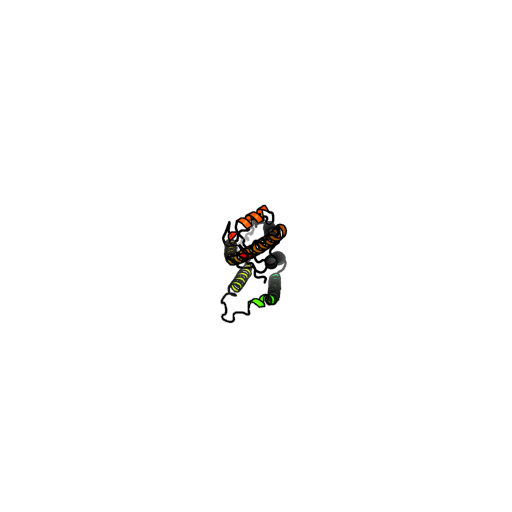EU A 1 224 ? -14.018 7.478 25.536 1.00 95.50 224 LEU A CA 1
ATOM 1697 C C . LEU A 1 224 ? -15.528 7.753 25.545 1.00 95.50 224 LEU A C 1
ATOM 1699 O O . LEU A 1 224 ? -16.069 8.148 26.576 1.00 95.50 224 LEU A O 1
ATOM 1703 N N . ASP A 1 225 ? -16.224 7.477 24.442 1.00 97.69 225 ASP A N 1
ATOM 1704 C CA . ASP A 1 225 ? -17.659 7.759 24.311 1.00 97.69 225 ASP A CA 1
ATOM 1705 C C . ASP A 1 225 ? -18.539 6.850 25.174 1.00 97.69 225 ASP A C 1
ATOM 1707 O O . ASP A 1 225 ? -19.595 7.261 25.662 1.00 97.69 225 ASP A O 1
ATOM 1711 N N . LYS A 1 226 ? -18.156 5.577 25.322 1.00 96.56 226 LYS A N 1
ATOM 1712 C CA . LYS A 1 226 ? -18.938 4.591 26.084 1.00 96.56 226 LYS A CA 1
ATOM 1713 C C . LYS A 1 226 ? -18.478 4.440 27.524 1.00 96.56 226 LYS A C 1
ATOM 1715 O O . LYS A 1 226 ? -19.178 3.785 28.290 1.00 96.56 226 LYS A O 1
ATOM 1720 N N . ASN A 1 227 ? -17.341 5.030 27.892 1.00 95.75 227 ASN A N 1
ATOM 1721 C CA . ASN A 1 227 ? -16.703 4.866 29.197 1.00 95.75 227 ASN A CA 1
ATOM 1722 C C . ASN A 1 227 ? -16.513 3.378 29.579 1.00 95.75 227 ASN A C 1
ATOM 1724 O O . ASN A 1 227 ? -16.686 2.979 30.731 1.00 95.75 227 ASN A O 1
ATOM 1728 N N . VAL A 1 228 ? -16.197 2.533 28.588 1.00 94.56 228 VAL A N 1
ATOM 1729 C CA . VAL A 1 228 ? -15.978 1.086 28.748 1.00 94.56 228 VAL A CA 1
ATOM 1730 C C . VAL A 1 228 ? -14.658 0.717 28.089 1.00 94.56 228 VAL A C 1
ATOM 1732 O O . VAL A 1 228 ? -14.516 0.866 26.880 1.00 94.56 228 VAL A O 1
ATOM 1735 N N . LYS A 1 229 ? -13.720 0.164 28.866 1.00 91.44 229 LYS A N 1
ATOM 1736 C CA . LYS A 1 229 ? -12.458 -0.378 28.343 1.00 91.44 229 LYS A CA 1
ATOM 1737 C C . LYS A 1 229 ? -12.685 -1.745 27.702 1.00 91.44 229 LYS A C 1
ATOM 1739 O O . LYS A 1 229 ? -13.217 -2.647 28.356 1.00 91.44 229 LYS A O 1
ATOM 1744 N N . ARG A 1 230 ? -12.250 -1.931 26.456 1.00 87.81 230 ARG A N 1
ATOM 1745 C CA . ARG A 1 230 ? -12.313 -3.209 25.733 1.00 87.81 230 ARG A CA 1
ATOM 1746 C C . ARG A 1 230 ? -10.899 -3.737 25.476 1.00 87.81 230 ARG A C 1
ATOM 1748 O O . ARG A 1 230 ? -10.251 -3.335 24.518 1.00 87.81 230 ARG A O 1
ATOM 1755 N N . PRO A 1 231 ? -10.424 -4.719 26.262 1.00 85.25 231 PRO A N 1
ATOM 1756 C CA . PRO A 1 231 ? -9.065 -5.238 26.106 1.00 85.25 231 PRO A CA 1
ATOM 1757 C C . PRO A 1 231 ? -8.884 -6.172 24.899 1.00 85.25 231 PRO A C 1
ATOM 1759 O O . PRO A 1 231 ? -7.757 -6.569 24.609 1.00 85.25 231 PRO A O 1
ATOM 1762 N N . VAL A 1 232 ? -9.964 -6.575 24.217 1.00 92.31 232 VAL A N 1
ATOM 1763 C CA . VAL A 1 232 ? -9.921 -7.582 23.149 1.00 92.31 232 VAL A CA 1
ATOM 1764 C C . VAL A 1 232 ? -10.580 -7.045 21.885 1.00 92.31 232 VAL A C 1
ATOM 1766 O O . VAL A 1 232 ? -11.745 -6.661 21.898 1.00 92.31 232 VAL A O 1
ATOM 1769 N N . ILE A 1 233 ? -9.826 -7.076 20.784 1.00 94.19 233 ILE A N 1
ATOM 1770 C CA . ILE A 1 233 ? -10.323 -6.803 19.434 1.00 94.19 233 ILE A CA 1
ATOM 1771 C C . ILE A 1 233 ? -10.755 -8.134 18.820 1.00 94.19 233 ILE A C 1
ATOM 1773 O O . ILE A 1 233 ? -9.930 -8.954 18.419 1.00 94.19 233 ILE A O 1
ATOM 1777 N N . ASP A 1 234 ? -12.061 -8.353 18.775 1.00 95.00 234 ASP A N 1
ATOM 1778 C CA . ASP A 1 234 ? -12.709 -9.490 18.137 1.00 95.00 234 ASP A CA 1
ATOM 1779 C C . ASP A 1 234 ? -13.612 -9.034 16.979 1.00 95.00 234 ASP A C 1
ATOM 1781 O O . ASP A 1 234 ? -13.760 -7.846 16.677 1.00 95.00 234 ASP A O 1
ATOM 1785 N N . ARG A 1 235 ? -14.225 -10.000 16.287 1.00 94.38 235 ARG A N 1
ATOM 1786 C CA . ARG A 1 235 ? -15.115 -9.710 15.154 1.00 94.38 235 ARG A CA 1
ATOM 1787 C C . ARG A 1 235 ? -16.314 -8.854 15.568 1.00 94.38 235 ARG A C 1
ATOM 1789 O O . ARG A 1 235 ? -16.802 -8.073 14.755 1.00 94.38 235 ARG A O 1
ATOM 1796 N N . GLU A 1 236 ? -16.774 -9.010 16.804 1.00 95.44 236 GLU A N 1
ATOM 1797 C CA . GLU A 1 236 ? -17.902 -8.250 17.325 1.00 95.44 236 GLU A CA 1
ATOM 1798 C C . GLU A 1 236 ? -17.511 -6.805 17.631 1.00 95.44 236 GLU A C 1
ATOM 1800 O O . GLU A 1 236 ? -18.221 -5.887 17.234 1.00 95.44 236 GLU A O 1
ATOM 1805 N N . THR A 1 237 ? -16.325 -6.575 18.197 1.00 95.69 237 THR A N 1
ATOM 1806 C CA . THR A 1 237 ? -15.768 -5.225 18.361 1.00 95.69 237 THR A CA 1
ATOM 1807 C C . THR A 1 237 ? -15.686 -4.488 17.024 1.00 95.69 237 THR A C 1
ATOM 1809 O O . THR A 1 237 ? -16.137 -3.351 16.935 1.00 95.69 237 THR A O 1
ATOM 1812 N N . PHE A 1 238 ? -15.230 -5.130 15.943 1.00 96.44 238 PHE A N 1
ATOM 1813 C CA . PHE A 1 238 ? -15.244 -4.494 14.616 1.00 96.44 238 PHE A CA 1
ATOM 1814 C C . PHE A 1 238 ? -16.648 -4.145 14.109 1.00 96.44 238 PHE A C 1
ATOM 1816 O O . PHE A 1 238 ? -16.820 -3.109 13.466 1.00 96.44 238 PHE A O 1
ATOM 1823 N N . ARG A 1 239 ? -17.655 -4.984 14.386 1.00 96.56 239 ARG A N 1
ATOM 1824 C CA . ARG A 1 239 ? -19.050 -4.677 14.038 1.00 96.56 239 ARG A CA 1
ATOM 1825 C C . ARG A 1 239 ? -19.570 -3.490 14.829 1.00 96.56 239 ARG A C 1
ATOM 1827 O O . ARG A 1 239 ? -20.185 -2.628 14.219 1.00 96.56 239 ARG A O 1
ATOM 1834 N N . LEU A 1 240 ? -19.274 -3.427 16.127 1.00 96.75 240 LEU A N 1
ATOM 1835 C CA . LEU A 1 240 ? -19.651 -2.312 16.996 1.00 96.75 240 LEU A CA 1
ATOM 1836 C C . LEU A 1 240 ? -18.996 -1.001 16.557 1.00 96.75 240 LEU A C 1
ATOM 1838 O O . LEU A 1 240 ? -19.677 0.019 16.483 1.00 96.75 240 LEU A O 1
ATOM 1842 N N . LEU A 1 241 ? -17.705 -1.029 16.211 1.00 97.12 241 LEU A N 1
ATOM 1843 C CA . LEU A 1 241 ? -16.991 0.141 15.692 1.00 97.12 241 LEU A CA 1
ATOM 1844 C C . LEU A 1 241 ? -17.598 0.627 14.371 1.00 97.12 241 LEU A C 1
ATOM 1846 O O . LEU A 1 241 ? -17.767 1.828 14.177 1.00 97.12 241 LEU A O 1
ATOM 1850 N N . HIS A 1 242 ? -17.959 -0.296 13.479 1.00 97.69 242 HIS A N 1
ATOM 1851 C CA . HIS A 1 242 ? -18.590 0.036 12.205 1.00 97.69 242 HIS A CA 1
ATOM 1852 C C . HIS A 1 242 ? -20.026 0.553 12.385 1.00 97.69 242 HIS A C 1
ATOM 1854 O O . HIS A 1 242 ? -20.374 1.602 11.854 1.00 97.69 242 HIS A O 1
ATOM 1860 N N . SER A 1 243 ? -20.866 -0.136 13.167 1.00 97.69 243 SER A N 1
ATOM 1861 C CA . SER A 1 243 ? -22.248 0.292 13.431 1.00 97.69 243 SER A CA 1
ATOM 1862 C C . SER A 1 243 ? -22.322 1.582 14.245 1.00 97.69 243 SER A C 1
ATOM 1864 O O . SER A 1 243 ? -23.289 2.323 14.124 1.00 97.69 243 SER A O 1
ATOM 1866 N N . GLY A 1 244 ? -21.311 1.842 15.077 1.00 97.38 244 GLY A N 1
ATOM 1867 C CA . GLY A 1 244 ? -21.164 3.078 15.839 1.00 97.38 244 GLY A CA 1
ATOM 1868 C C . GLY A 1 244 ? -20.600 4.247 15.029 1.00 97.38 244 GLY A C 1
ATOM 1869 O O . GLY A 1 244 ? -20.520 5.345 15.561 1.00 97.38 244 GLY A O 1
ATOM 1870 N N . GLY A 1 245 ? -20.207 4.033 13.768 1.00 97.88 245 GLY A N 1
ATOM 1871 C CA . GLY A 1 245 ? -19.657 5.084 12.907 1.00 97.88 245 GLY A CA 1
ATOM 1872 C C . GLY A 1 245 ? -18.213 5.492 13.221 1.00 97.88 245 GLY A C 1
ATOM 1873 O O . GLY A 1 245 ? -17.735 6.477 12.669 1.00 97.88 245 GLY A O 1
ATOM 1874 N N . TYR A 1 246 ? -17.497 4.739 14.063 1.00 97.88 246 TYR A N 1
ATOM 1875 C CA . TYR A 1 246 ? -16.091 5.007 14.404 1.00 97.88 246 TYR A CA 1
ATOM 1876 C C . TYR A 1 246 ? -15.125 4.615 13.280 1.00 97.88 246 TYR A C 1
ATOM 1878 O O . TYR A 1 246 ? -14.038 5.176 13.161 1.00 97.88 246 TYR A O 1
ATOM 1886 N N . ILE A 1 247 ? -15.520 3.650 12.444 1.00 97.56 247 ILE A N 1
ATOM 1887 C CA . ILE A 1 247 ? -14.816 3.271 11.214 1.00 97.56 247 ILE A CA 1
ATOM 1888 C C . ILE A 1 247 ? -15.801 3.212 10.050 1.00 97.56 247 ILE A C 1
ATOM 1890 O O . ILE A 1 247 ? -16.908 2.700 10.190 1.00 97.56 247 ILE A O 1
ATOM 1894 N N . GLN A 1 248 ? -15.376 3.684 8.878 1.00 97.31 248 GLN A N 1
ATOM 1895 C CA . GLN A 1 248 ? -16.207 3.657 7.667 1.00 97.31 248 GLN A CA 1
ATOM 1896 C C . GLN A 1 248 ? -16.339 2.256 7.060 1.00 97.31 248 GLN A C 1
ATOM 1898 O O . GLN A 1 248 ? -17.339 1.939 6.427 1.00 97.31 248 GLN A O 1
ATOM 1903 N N . SER A 1 249 ? -15.316 1.415 7.211 1.00 96.50 249 SER A N 1
ATOM 1904 C CA . SER A 1 249 ? -15.320 0.030 6.741 1.00 96.50 249 SER A CA 1
ATOM 1905 C C . SER A 1 249 ? -14.410 -0.823 7.621 1.00 96.50 249 SER A C 1
ATOM 1907 O O . SER A 1 249 ? -13.503 -0.310 8.275 1.00 96.50 249 SER A O 1
ATOM 1909 N N . ILE A 1 250 ? -14.666 -2.132 7.663 1.00 96.12 250 ILE A N 1
ATOM 1910 C CA . ILE A 1 250 ? -13.838 -3.072 8.426 1.00 96.12 250 ILE A CA 1
ATOM 1911 C C . ILE A 1 250 ? -12.538 -3.319 7.639 1.00 96.12 250 ILE A C 1
ATOM 1913 O O . ILE A 1 250 ? -12.606 -3.888 6.545 1.00 96.12 250 ILE A O 1
ATOM 1917 N N . PRO A 1 251 ? -11.359 -2.935 8.167 1.00 95.38 251 PRO A N 1
ATOM 1918 C CA . PRO A 1 251 ? -10.106 -3.049 7.432 1.00 95.38 251 PRO A CA 1
ATOM 1919 C C . PRO A 1 251 ? -9.714 -4.512 7.210 1.00 95.38 251 PRO A C 1
ATOM 1921 O O . PRO A 1 251 ? -9.811 -5.347 8.112 1.00 95.38 251 PRO A O 1
ATOM 1924 N N . SER A 1 252 ? -9.231 -4.815 6.005 1.00 95.12 252 SER A N 1
ATOM 1925 C CA . SER A 1 252 ? -8.653 -6.117 5.657 1.00 95.12 252 SER A CA 1
ATOM 1926 C C . SER A 1 252 ? -7.129 -6.011 5.651 1.00 95.12 252 SER A C 1
ATOM 1928 O O . SER A 1 252 ? -6.573 -5.047 5.126 1.00 95.12 252 SER A O 1
ATOM 1930 N N . ASP A 1 253 ? -6.449 -7.007 6.210 1.00 94.06 253 ASP A N 1
ATOM 1931 C CA . ASP A 1 253 ? -4.998 -7.141 6.125 1.00 94.06 253 ASP A CA 1
ATOM 1932 C C . ASP A 1 253 ? -4.588 -7.486 4.678 1.00 94.06 253 ASP A C 1
ATOM 1934 O O . ASP A 1 253 ? -4.993 -8.542 4.165 1.00 94.06 253 ASP A O 1
ATOM 1938 N N . PRO A 1 254 ? -3.777 -6.640 4.014 1.00 93.12 254 PRO A N 1
ATOM 1939 C CA . PRO A 1 254 ? -3.332 -6.873 2.642 1.00 93.12 254 PRO A CA 1
ATOM 1940 C C . PRO A 1 254 ? -2.447 -8.121 2.482 1.00 93.12 254 PRO A C 1
ATOM 1942 O O . PRO A 1 254 ? -2.279 -8.594 1.358 1.00 93.12 254 PRO A O 1
ATOM 1945 N N . GLY A 1 255 ? -1.898 -8.674 3.571 1.00 87.94 255 GLY A N 1
ATOM 1946 C CA . GLY A 1 255 ? -1.065 -9.878 3.539 1.00 87.94 255 GLY A CA 1
ATOM 1947 C C . GLY A 1 255 ? -1.835 -11.204 3.476 1.00 87.94 255 GLY A C 1
ATOM 1948 O O . GLY A 1 255 ? -1.293 -12.181 2.968 1.00 87.94 255 GLY A O 1
ATOM 1949 N N . PHE A 1 256 ? -3.089 -11.256 3.950 1.00 87.56 256 PHE A N 1
ATOM 1950 C CA . PHE A 1 256 ? -3.865 -12.511 4.069 1.00 87.56 256 PHE A CA 1
ATOM 1951 C C . PHE A 1 256 ? -5.099 -12.584 3.150 1.00 87.56 256 PHE A C 1
ATOM 1953 O O . PHE A 1 256 ? -5.795 -13.597 3.124 1.00 87.56 256 PHE A O 1
ATOM 1960 N N . GLY A 1 257 ? -5.377 -11.527 2.381 1.00 82.75 257 GLY A N 1
ATOM 1961 C CA . GLY A 1 257 ? -6.552 -11.451 1.510 1.00 82.75 257 GLY A CA 1
ATOM 1962 C C . GLY A 1 257 ? -7.801 -10.938 2.231 1.00 82.75 257 GLY A C 1
ATOM 1963 O O . GLY A 1 257 ? -7.714 -10.261 3.253 1.00 82.75 257 GLY A O 1
ATOM 1964 N N . ALA A 1 258 ? -8.979 -11.202 1.664 1.00 82.75 258 ALA A N 1
ATOM 1965 C CA . ALA A 1 258 ? -10.244 -10.686 2.188 1.00 82.75 258 ALA A CA 1
ATOM 1966 C C . ALA A 1 258 ? -10.630 -11.335 3.534 1.00 82.75 258 ALA A C 1
ATOM 1968 O O . ALA A 1 258 ? -10.425 -12.530 3.732 1.00 82.75 258 ALA A O 1
ATOM 1969 N N . LYS A 1 259 ? -11.285 -10.565 4.419 1.00 83.06 259 LYS A N 1
ATOM 1970 C CA . LYS A 1 259 ? -11.814 -11.002 5.737 1.00 83.06 259 LYS A CA 1
ATOM 1971 C C . LYS A 1 259 ? -10.746 -11.322 6.795 1.00 83.06 259 LYS A C 1
ATOM 1973 O O . LYS A 1 259 ? -10.995 -12.078 7.731 1.00 83.06 259 LYS A O 1
ATOM 1978 N N . SER A 1 260 ? -9.583 -10.698 6.687 1.00 90.06 260 SER A N 1
ATOM 1979 C CA . SER A 1 260 ? -8.428 -10.895 7.570 1.00 90.06 260 SER A CA 1
ATOM 1980 C C . SER A 1 260 ? -8.372 -9.930 8.768 1.00 90.06 260 SER A C 1
ATOM 1982 O O . SER A 1 260 ? -7.353 -9.839 9.449 1.00 90.06 260 SER A O 1
ATOM 1984 N N . SER A 1 261 ? -9.475 -9.239 9.086 1.00 89.62 261 SER A N 1
ATOM 1985 C CA . SER A 1 261 ? -9.554 -8.288 10.211 1.00 89.62 261 SER A CA 1
ATOM 1986 C C . SER A 1 261 ? -9.288 -8.925 11.582 1.00 89.62 261 SER A C 1
ATOM 1988 O O . SER A 1 261 ? -8.840 -8.257 12.507 1.00 89.62 261 SER A O 1
ATOM 1990 N N . ILE A 1 262 ? -9.478 -10.240 11.708 1.00 91.19 262 ILE A N 1
ATOM 1991 C CA . ILE A 1 262 ? -9.188 -11.015 12.926 1.00 91.19 262 ILE A CA 1
ATOM 1992 C C . ILE A 1 262 ? -7.693 -11.072 13.291 1.00 91.19 262 ILE A C 1
ATOM 1994 O O . ILE A 1 262 ? -7.331 -11.604 14.341 1.00 91.19 262 ILE A O 1
ATOM 1998 N N . HIS A 1 263 ? -6.804 -10.605 12.412 1.00 93.62 263 HIS A N 1
ATOM 1999 C CA . HIS A 1 263 ? -5.361 -10.597 12.657 1.00 93.62 263 HIS A CA 1
ATOM 2000 C C . HIS A 1 263 ? -4.877 -9.377 13.434 1.00 93.62 263 HIS A C 1
ATOM 2002 O O . HIS A 1 263 ? -3.720 -9.373 13.860 1.00 93.62 263 HIS A O 1
ATOM 2008 N N . TYR A 1 264 ? -5.741 -8.383 13.640 1.00 95.00 264 TYR A N 1
ATOM 2009 C CA . TYR A 1 264 ? -5.459 -7.254 14.512 1.00 95.00 264 TYR A CA 1
ATOM 2010 C C . TYR A 1 264 ? -5.714 -7.643 15.970 1.00 95.00 264 TYR A C 1
ATOM 2012 O O . TYR A 1 264 ? -6.774 -8.168 16.305 1.00 95.00 264 TYR A O 1
ATOM 2020 N N . ARG A 1 265 ? -4.734 -7.407 16.844 1.00 94.62 265 ARG A N 1
ATOM 2021 C CA . ARG A 1 265 ? -4.824 -7.670 18.283 1.00 94.62 265 ARG A CA 1
ATOM 2022 C C . ARG A 1 265 ? -4.470 -6.425 19.072 1.00 94.62 265 ARG A C 1
ATOM 2024 O O . ARG A 1 265 ? -3.548 -5.697 18.720 1.00 94.62 265 ARG A O 1
ATOM 2031 N N . TRP A 1 266 ? -5.175 -6.223 20.174 1.00 92.44 266 TRP A N 1
ATOM 2032 C CA . TRP A 1 266 ? -4.809 -5.206 21.147 1.00 92.44 266 TRP A CA 1
ATOM 2033 C C . TRP A 1 266 ? -3.587 -5.666 21.938 1.00 92.44 266 TRP A C 1
ATOM 2035 O O . TRP A 1 266 ? -3.542 -6.812 22.392 1.00 92.44 266 TRP A O 1
ATOM 2045 N N . THR A 1 267 ? -2.583 -4.805 22.094 1.00 90.44 267 THR A N 1
ATOM 2046 C CA . THR A 1 267 ? -1.352 -5.160 22.822 1.00 90.44 267 THR A CA 1
ATOM 2047 C C . THR A 1 267 ? -1.408 -4.784 24.299 1.00 90.44 267 THR A C 1
ATOM 2049 O O . THR A 1 267 ? -0.524 -5.179 25.058 1.00 90.44 267 THR A O 1
ATOM 2052 N N . GLY A 1 268 ? -2.418 -4.022 24.733 1.00 80.56 268 GLY A N 1
ATOM 2053 C CA . GLY A 1 268 ? -2.597 -3.609 26.130 1.00 80.56 268 GLY A CA 1
ATOM 2054 C C . GLY A 1 268 ? -1.549 -2.623 26.660 1.00 80.56 268 GLY A C 1
ATOM 2055 O O . GLY A 1 268 ? -1.716 -2.102 27.759 1.00 80.56 268 GLY A O 1
ATOM 2056 N N . ARG A 1 269 ? -0.483 -2.338 25.901 1.00 73.94 269 ARG A N 1
ATOM 2057 C CA . ARG A 1 269 ? 0.571 -1.378 26.251 1.00 73.94 269 ARG A CA 1
ATOM 2058 C C . ARG A 1 269 ? 0.591 -0.254 25.217 1.00 73.94 269 ARG A C 1
ATOM 2060 O O . ARG A 1 269 ? 0.872 -0.504 24.049 1.00 73.94 269 ARG A O 1
ATOM 2067 N N . GLY A 1 270 ? 0.300 0.971 25.660 1.00 68.56 270 GLY A N 1
ATOM 2068 C CA . GLY A 1 27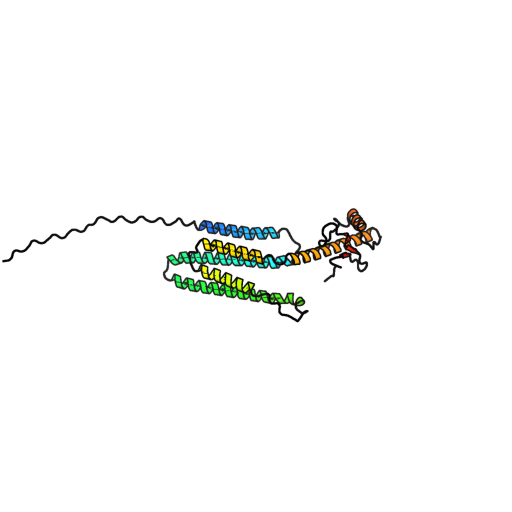0 ? 0.474 2.189 24.859 1.00 68.56 270 GLY A CA 1
ATOM 2069 C C . GLY A 1 270 ? -0.466 2.324 23.657 1.00 68.56 270 GLY A C 1
ATOM 2070 O O . GLY A 1 270 ? -0.016 2.734 22.595 1.00 68.56 270 GLY A O 1
ATOM 2071 N N . ASN A 1 271 ? -1.741 1.951 23.809 1.00 66.44 271 ASN A N 1
ATOM 2072 C CA . ASN A 1 271 ? -2.784 2.052 22.775 1.00 66.44 271 ASN A CA 1
ATOM 2073 C C . ASN A 1 271 ? -2.437 1.377 21.428 1.00 66.44 271 ASN A C 1
ATOM 2075 O O . ASN A 1 271 ? -2.950 1.741 20.371 1.00 66.44 271 ASN A O 1
ATOM 2079 N N . GLY A 1 272 ? -1.544 0.383 21.453 1.00 86.62 272 GLY A N 1
ATOM 2080 C CA . GLY A 1 272 ? -1.065 -0.288 20.252 1.00 86.62 272 GLY A CA 1
ATOM 2081 C C . GLY A 1 272 ? -2.021 -1.370 19.747 1.00 86.62 272 GLY A C 1
ATOM 2082 O O . GLY A 1 272 ? -2.376 -2.307 20.466 1.00 86.62 272 GLY A O 1
ATOM 2083 N N . VAL A 1 273 ? -2.365 -1.302 18.463 1.00 94.06 273 VAL A N 1
ATOM 2084 C CA . VAL A 1 273 ? -2.913 -2.437 17.710 1.00 94.06 273 VAL A CA 1
ATOM 2085 C C . VAL A 1 273 ? -1.752 -3.116 16.988 1.00 94.06 273 VAL A C 1
ATOM 2087 O O . VAL A 1 273 ? -0.998 -2.453 16.284 1.00 94.06 273 VAL A O 1
ATOM 2090 N N . SER A 1 274 ? -1.593 -4.428 17.150 1.00 94.56 274 SER A N 1
ATOM 2091 C CA . SER A 1 274 ? -0.611 -5.232 16.415 1.00 94.56 274 SER A CA 1
ATOM 2092 C C . SER A 1 274 ? -1.283 -6.075 15.340 1.00 94.56 274 SER A C 1
ATOM 2094 O O . SER A 1 274 ? -2.408 -6.543 15.509 1.00 94.56 274 SER A O 1
ATOM 2096 N N . CYS A 1 275 ? -0.592 -6.293 14.227 1.00 95.12 275 CYS A N 1
ATOM 2097 C CA . CYS A 1 275 ? -0.967 -7.283 13.225 1.00 95.12 275 CYS A CA 1
ATOM 2098 C C . CYS A 1 275 ? -0.170 -8.572 13.452 1.00 95.12 275 CYS A C 1
ATOM 2100 O O . CYS A 1 275 ? 1.035 -8.532 13.700 1.00 95.12 275 CYS A O 1
ATOM 2102 N N . ARG A 1 276 ? -0.814 -9.734 13.295 1.00 93.88 276 ARG A N 1
ATOM 2103 C CA . ARG A 1 276 ? -0.144 -11.042 13.390 1.00 93.88 276 ARG A CA 1
ATOM 2104 C C . ARG A 1 276 ? 1.007 -11.226 12.386 1.00 93.88 276 ARG A C 1
ATOM 2106 O O . ARG A 1 276 ? 1.954 -11.930 12.714 1.00 93.88 276 ARG A O 1
ATOM 2113 N N . ILE A 1 277 ? 0.912 -10.646 11.185 1.00 92.81 277 ILE A N 1
ATOM 2114 C CA . ILE A 1 277 ? 1.934 -10.778 10.131 1.00 92.81 277 ILE A CA 1
ATOM 2115 C C . ILE A 1 277 ? 2.994 -9.683 10.247 1.00 92.81 277 ILE A C 1
ATOM 2117 O O . ILE A 1 277 ? 4.183 -9.970 10.308 1.00 92.81 277 ILE A O 1
ATOM 2121 N N . HIS A 1 278 ? 2.553 -8.422 10.246 1.00 93.31 278 HIS A N 1
ATOM 2122 C CA . HIS A 1 278 ? 3.438 -7.262 10.128 1.00 93.31 278 HIS A CA 1
ATOM 2123 C C . HIS A 1 278 ? 3.936 -6.750 11.490 1.00 93.31 278 HIS A C 1
ATOM 2125 O O . HIS A 1 278 ? 4.756 -5.842 11.536 1.00 93.31 278 HIS A O 1
ATOM 2131 N N . GLY A 1 279 ? 3.456 -7.321 12.600 1.00 93.06 279 GLY A N 1
ATOM 2132 C CA . GLY A 1 279 ? 3.851 -6.937 13.953 1.00 93.06 279 GLY A CA 1
ATOM 2133 C C . GLY A 1 279 ? 3.179 -5.655 14.450 1.00 93.06 279 GLY A C 1
ATOM 2134 O O . GLY A 1 279 ? 2.108 -5.262 13.975 1.00 93.06 279 GLY A O 1
ATOM 2135 N N . LEU A 1 280 ? 3.797 -5.033 15.458 1.00 92.00 280 LEU A N 1
ATOM 2136 C CA . LEU A 1 280 ? 3.436 -3.693 15.924 1.00 92.00 280 LEU A CA 1
ATOM 2137 C C . LEU A 1 280 ? 3.974 -2.640 14.966 1.00 92.00 280 LEU A C 1
ATOM 2139 O O . LEU A 1 280 ? 5.065 -2.793 14.417 1.00 92.00 280 LEU A O 1
ATOM 2143 N N . ILE A 1 281 ? 3.252 -1.529 14.870 1.00 86.00 281 ILE A N 1
ATOM 2144 C CA . ILE A 1 281 ? 3.792 -0.307 14.302 1.00 86.00 281 ILE A CA 1
ATOM 2145 C C . ILE A 1 281 ? 5.008 0.144 15.126 1.00 86.00 281 ILE A C 1
ATOM 2147 O O . ILE A 1 281 ? 4.892 0.724 16.204 1.00 86.00 281 ILE A O 1
ATOM 2151 N N . GLN A 1 282 ? 6.204 -0.192 14.650 1.00 70.44 282 GLN A N 1
ATOM 2152 C CA . GLN A 1 282 ? 7.420 0.428 15.149 1.00 70.44 282 GLN A CA 1
ATOM 2153 C C . GLN A 1 282 ? 7.411 1.850 14.604 1.00 70.44 282 GLN A C 1
ATOM 2155 O O . GLN A 1 282 ? 7.463 2.060 13.390 1.00 70.44 282 GLN A O 1
ATOM 2160 N N . TRP A 1 283 ? 7.244 2.820 15.500 1.00 54.62 283 TRP A N 1
ATOM 2161 C CA . TRP A 1 283 ? 7.575 4.195 15.168 1.00 54.62 283 TRP A CA 1
ATOM 2162 C C . TRP A 1 283 ? 9.071 4.215 14.818 1.00 54.62 283 TRP A C 1
ATOM 2164 O O . TRP A 1 283 ? 9.853 3.710 15.628 1.00 54.62 283 TRP A O 1
ATOM 2174 N N . PRO A 1 284 ? 9.449 4.657 13.603 1.00 47.34 284 PRO A N 1
ATOM 2175 C CA . PRO A 1 284 ? 10.853 4.851 13.267 1.00 47.34 284 PRO A CA 1
ATOM 2176 C C . PRO A 1 284 ? 11.496 5.893 14.184 1.00 47.34 284 PRO A C 1
ATOM 2178 O O . PRO A 1 284 ? 10.763 6.791 14.663 1.00 47.34 284 PRO A O 1
#

Solvent-accessible surface area (backbone atoms only — not comparable to full-atom values): 17542 Å² total; per-residue (Å²): 139,81,85,84,78,82,82,80,83,81,83,83,88,77,77,80,84,76,81,79,78,81,83,77,80,70,81,86,70,78,64,68,70,57,58,54,53,55,51,51,51,50,51,49,49,56,55,50,53,54,56,62,67,64,74,80,67,94,85,58,82,76,56,51,60,58,49,49,51,52,52,48,52,52,51,52,51,52,51,52,52,52,52,53,52,52,52,51,52,53,48,60,62,50,50,77,76,44,95,65,47,71,58,56,53,54,51,51,52,50,54,53,52,51,50,53,51,53,52,52,53,47,53,55,52,63,60,57,68,63,52,68,82,60,51,86,78,69,80,84,73,95,83,78,88,81,92,83,84,63,66,70,60,54,51,49,51,52,48,52,52,54,54,60,66,54,67,73,54,94,75,76,57,73,71,54,60,56,51,52,53,51,53,52,54,53,55,53,58,61,70,71,64,75,56,66,64,63,53,47,51,53,48,35,51,51,53,42,47,52,46,31,53,53,52,30,54,29,50,52,52,50,27,66,76,67,74,48,90,73,82,66,58,47,74,64,51,52,48,51,36,40,77,68,65,52,33,97,65,85,60,55,33,68,89,74,44,85,85,32,45,78,41,41,36,53,63,89,59,86,77,37,36,27,35,76,84,79,40,58,75,72,80,128

Nearest PDB structures (foldseek):
  7zr1-assembly1_C  TM=1.649E-01  e=9.774E+00  Thermochaetoides thermophila

pLDDT: mean 72.53, std 16.61, range [31.84, 97.88]

Radius of gyration: 37.15 Å; Cα contacts (8 Å, |Δi|>4): 102; chains: 1; bounding box: 76×39×148 Å

Mean predicted aligned error: 16.54 Å

Foldseek 3Di:
DDDDDDDDDDDDDDDDDDDDDDDPPPDDPDPVVVVVVVLVVVVCCLVVVLVVVVPPDDPDPVVPVVSVVVVVVVVVVSVLVVVVVVVVVVLVVVVVPDPVSVVVVVVVVVVVVVVVVVVVVVVVVVVVVVCVVVPVVPPPDPDDDDPDDDPVVVVVVVVVCVVVVVVVDPDDDPVVVVVVVVVVVVVVVVVVPPDPPVVVVVVLLVLQQVLFVLLLQLQVVVCVVVVDDDQWDDPVVLVCSCVVVSDVDQDARPVPDPPNSRQWTRPVPPSWIAGVPNGTPDDD

Sequence (284 aa):
MDPVAPAEPKPSGHGPPTPKPPVRSGPGGMPWRWLGWLWLLLVIFVVGGGLRCMGERREHVISDAVFAAMFGAIIAGLLILSAALLIGQAATALRRRAPWGKWAMRMMGAVVGLWVACWLLRELADASDGWDLVRPCWHLHLGQPTPGAPAGWMLFIAFVLSVIGRFRDPDPSPAFACLSFLVVGALTSAVLTPSFKAARERANTRACYANQKTVAGALEMYELDKNVKRPVIDRETFRLLHSGGYIQSIPSDPGFGAKSSIHYRWTGRGNGVSCRIHGLIQWP